Protein AF-A0A7W0EUY0-F1 (afdb_monomer)

Secondary structure (DSSP, 8-state):
---SSTT--SHHHHSTTSTTS--TTS-----S-HHHHHHHHHHHHHHHHH---TTTS-S--GGGTS--GGG-TT---S-GGGTTSPPHHHHHHHHHHH-EETTEESS-TTS-GGGTGGGTSS-SSS-S--SHHHHTT--HHHHH--HHHHHSS--TTTS---GGGTS---SSS----TT--B-TTSS-BS-SS-TT-TT-PPP--S--TTPPPTT--GGG-EETTTEEHHHHH-STT-PSPPSSTTSTHHHHHHHHHSSSSS---GGGTSPTT-SPS-S-SGGG---TT-HHHHSSS-HHHHHH-HHHHHHHH-TTSS--GGGB-SS-EEEEETTEEEEE-TTPBP-GGGTS---

Mean predicted aligned error: 4.87 Å

Foldseek 3Di:
DFFPDPLAAQLCAQFQCHVQHDPPVFPQDPDPPSRVSSVLSVQSSCCVPVVDPPSVVDDDDPCLQAPDVVPPPVPPGDDDNVPPDHHPQLCVLQVQQPDDDPNHRQQHQPDDCVSAVVNGYDDPPVNLQFAPLVVLVADPCLWQGGSNLRNDDDRPPQPGGKQCLFQQFFQVFGDDDAQFAHRPLRRTTSHQAGPPPRNSHGDDHPHCLRTFDPSDDLQCGADDVGHRNCVFQNDVSHGDDGPPQPDPSQVVVCVQPVGTHGRDQPCSPDPQPPDDFAQRDRSSRTHAPRLVCQADPVVVVCVVPVPSCCRACNPQQQFGQNQFRQAWDWHQAPNDIQIDHGRDGDGPVSRDDDD

Structure (mmCIF, N/CA/C/O backbone):
data_AF-A0A7W0EUY0-F1
#
_entry.id   AF-A0A7W0EUY0-F1
#
loop_
_atom_site.group_PDB
_atom_site.id
_atom_site.type_symbol
_atom_site.label_atom_id
_atom_site.label_alt_id
_atom_site.label_comp_id
_atom_site.label_asym_id
_atom_site.label_entity_id
_atom_site.label_seq_id
_atom_site.pdbx_PDB_ins_code
_atom_site.Cartn_x
_atom_site.Cartn_y
_atom_site.Cartn_z
_atom_site.occupancy
_atom_site.B_iso_or_equiv
_atom_site.auth_seq_id
_atom_site.auth_comp_id
_atom_site.auth_asym_id
_atom_site.auth_atom_id
_atom_site.pdbx_PDB_model_num
ATOM 1 N N . MET A 1 1 ? -6.388 -6.555 19.756 1.00 35.16 1 MET A N 1
ATOM 2 C CA . MET A 1 1 ? -5.111 -5.815 19.765 1.00 35.16 1 MET A CA 1
ATOM 3 C C . MET A 1 1 ? -5.482 -4.341 19.801 1.00 35.16 1 MET A C 1
ATOM 5 O O . MET A 1 1 ? -5.808 -3.782 18.768 1.00 35.16 1 MET A O 1
ATOM 9 N N . VAL A 1 2 ? -5.630 -3.794 21.010 1.00 37.78 2 VAL A N 1
ATOM 10 C CA . VAL A 1 2 ? -5.844 -2.354 21.258 1.00 37.78 2 VAL A CA 1
ATOM 11 C C . VAL A 1 2 ? -4.462 -1.694 21.285 1.00 37.78 2 VAL A C 1
ATOM 13 O O . VAL A 1 2 ? -3.490 -2.408 21.538 1.00 37.78 2 VAL A O 1
ATOM 16 N N . PRO A 1 3 ? -4.379 -0.376 21.084 1.00 51.53 3 PRO A N 1
ATOM 17 C CA . PRO A 1 3 ? -3.635 0.235 19.978 1.00 51.53 3 PRO A CA 1
ATOM 18 C C . PRO A 1 3 ? -2.245 -0.382 19.733 1.00 51.53 3 PRO A C 1
ATOM 20 O O . PRO A 1 3 ? -1.469 -0.619 20.653 1.00 51.53 3 PRO A O 1
ATOM 23 N N . VAL A 1 4 ? -1.899 -0.587 18.458 1.00 49.38 4 VAL A N 1
ATOM 24 C CA . VAL A 1 4 ? -0.620 -1.191 18.011 1.00 49.38 4 VAL A CA 1
ATOM 25 C C . VAL A 1 4 ? 0.604 -0.312 18.314 1.00 49.38 4 VAL A C 1
ATOM 27 O O . VAL A 1 4 ? 1.732 -0.693 18.006 1.00 49.38 4 VAL A O 1
ATOM 30 N N . ALA A 1 5 ? 0.399 0.888 18.858 1.00 56.81 5 ALA A N 1
ATOM 31 C CA . ALA A 1 5 ? 1.439 1.876 19.065 1.00 56.81 5 ALA A CA 1
ATOM 32 C C . ALA A 1 5 ? 1.160 2.735 20.298 1.00 56.81 5 ALA A C 1
ATOM 34 O O . ALA A 1 5 ? 0.023 3.118 20.552 1.00 56.81 5 ALA A O 1
ATOM 35 N N . THR A 1 6 ? 2.232 3.123 20.990 1.00 62.12 6 THR A N 1
ATOM 36 C CA . THR A 1 6 ? 2.220 4.099 22.096 1.00 62.12 6 THR A CA 1
ATOM 37 C C . THR A 1 6 ? 1.826 5.512 21.663 1.00 62.12 6 THR A C 1
ATOM 39 O O . THR A 1 6 ? 1.675 6.389 22.501 1.00 62.12 6 THR A O 1
ATOM 42 N N . GLU A 1 7 ? 1.732 5.757 20.356 1.00 76.25 7 GLU A N 1
ATOM 43 C CA . GLU A 1 7 ? 1.301 7.032 19.773 1.00 76.25 7 GLU A CA 1
ATOM 44 C C . GLU A 1 7 ? -0.225 7.198 19.781 1.00 76.25 7 GLU A C 1
ATOM 46 O O . GLU A 1 7 ? -0.728 8.306 19.640 1.00 76.25 7 GLU A O 1
ATOM 51 N N . THR A 1 8 ? -0.963 6.100 19.923 1.00 80.00 8 THR A N 1
ATOM 52 C CA . THR A 1 8 ? -2.424 6.085 19.841 1.00 80.00 8 THR A CA 1
ATOM 53 C C . THR A 1 8 ? -2.998 5.503 21.112 1.00 80.00 8 THR A C 1
ATOM 55 O O . THR A 1 8 ? -2.498 4.493 21.598 1.00 80.00 8 THR A O 1
ATOM 58 N N . ASP A 1 9 ? -4.071 6.093 21.614 1.00 85.06 9 ASP A N 1
ATOM 59 C CA . ASP A 1 9 ? -4.831 5.591 22.749 1.00 85.06 9 ASP A CA 1
ATOM 60 C C . ASP A 1 9 ? -6.316 5.952 22.581 1.00 85.06 9 ASP A C 1
ATOM 62 O O . ASP A 1 9 ? -6.720 6.574 21.600 1.00 85.06 9 ASP A O 1
ATOM 66 N N . CYS A 1 10 ? -7.151 5.498 23.511 1.00 91.25 10 CYS A N 1
ATOM 67 C CA . CYS A 1 10 ? -8.598 5.708 23.454 1.00 91.25 10 CYS A CA 1
ATOM 68 C C . CYS A 1 10 ? -9.043 6.965 24.220 1.00 91.25 10 CYS A C 1
ATOM 70 O O . CYS A 1 10 ? -10.242 7.238 24.308 1.00 91.25 10 CYS A O 1
ATOM 72 N N . GLN A 1 11 ? -8.106 7.700 24.829 1.00 92.00 11 GLN A N 1
ATOM 73 C CA . GLN A 1 11 ? -8.425 8.650 25.891 1.00 92.00 11 GLN A CA 1
ATOM 74 C C . GLN A 1 11 ? -9.073 9.931 25.385 1.00 92.00 11 GLN A C 1
ATOM 76 O O . GLN A 1 11 ? -9.815 10.568 26.125 1.00 92.00 11 GLN A O 1
ATOM 81 N N . THR A 1 12 ? -8.869 10.263 24.110 1.00 90.62 12 THR A N 1
ATOM 82 C CA . THR A 1 12 ? -9.524 11.398 23.448 1.00 90.62 12 THR A CA 1
ATOM 83 C C . THR A 1 12 ? -11.047 11.330 23.549 1.00 90.62 12 THR A C 1
ATOM 85 O O . THR A 1 12 ? -11.694 12.368 23.650 1.00 90.62 12 THR A O 1
ATOM 88 N N . CYS A 1 13 ? -11.618 10.121 23.542 1.00 94.38 13 CYS A N 1
ATOM 89 C CA . CYS A 1 13 ? -13.067 9.922 23.521 1.00 94.38 13 CYS A CA 1
ATOM 90 C C . CYS A 1 13 ? -13.600 9.228 24.777 1.00 94.38 13 CYS A C 1
ATOM 92 O O . CYS A 1 13 ? -14.685 9.566 25.237 1.00 94.38 13 CYS A O 1
ATOM 94 N N . HIS A 1 14 ? -12.849 8.269 25.327 1.00 96.19 14 HIS A N 1
ATOM 95 C CA . HIS A 1 14 ? -13.310 7.407 26.419 1.00 96.19 14 HIS A CA 1
ATOM 96 C C . HIS A 1 14 ? -12.848 7.851 27.813 1.00 96.19 14 HIS A C 1
ATOM 98 O O . HIS A 1 14 ? -13.184 7.189 28.797 1.00 96.19 14 HIS A O 1
ATOM 104 N N . ALA A 1 15 ? -12.087 8.941 27.940 1.00 97.06 15 ALA A N 1
ATOM 105 C CA . ALA A 1 15 ? -11.865 9.552 29.248 1.00 97.06 15 ALA A CA 1
ATOM 106 C C . ALA A 1 15 ? -13.195 10.072 29.814 1.00 97.06 15 ALA A C 1
ATOM 108 O O . ALA A 1 15 ? -14.058 10.519 29.064 1.00 97.06 15 ALA A O 1
ATOM 109 N N . THR A 1 16 ? -13.365 10.020 31.132 1.00 97.88 16 THR A N 1
ATOM 110 C CA . THR A 1 16 ? -14.603 10.430 31.807 1.00 97.88 16 THR A CA 1
ATOM 111 C C . THR A 1 16 ? -14.945 11.887 31.483 1.00 97.88 16 THR A C 1
ATOM 113 O O . THR A 1 16 ? -14.124 12.782 31.691 1.00 97.88 16 THR A O 1
ATOM 116 N N . GLY A 1 17 ? -16.162 12.120 30.986 1.00 95.56 17 GLY A N 1
ATOM 117 C CA . GLY A 1 17 ? -16.627 13.407 30.459 1.00 95.56 17 GLY A CA 1
ATOM 118 C C . GLY A 1 17 ? -16.313 13.647 28.977 1.00 95.56 17 GLY A C 1
ATOM 119 O O . GLY A 1 17 ? -16.654 14.705 28.455 1.00 95.56 17 GLY A O 1
ATOM 120 N N . GLY A 1 18 ? -15.650 12.704 28.305 1.00 95.19 18 GLY A N 1
ATOM 121 C CA . GLY A 1 18 ? -15.519 12.670 26.852 1.00 95.19 18 GLY A CA 1
ATOM 122 C C . GLY A 1 18 ? -16.765 12.091 26.179 1.00 95.19 18 GLY A C 1
ATOM 123 O O . GLY A 1 18 ? -17.590 11.458 26.831 1.00 95.19 18 GLY A O 1
ATOM 124 N N . ILE A 1 19 ? -16.853 12.262 24.858 1.00 94.44 19 ILE A N 1
ATOM 125 C CA . ILE A 1 19 ? -17.984 11.850 23.999 1.00 94.44 19 ILE A CA 1
ATOM 126 C C . ILE A 1 19 ? -18.459 10.398 24.197 1.00 94.44 19 ILE A C 1
ATOM 128 O O . ILE A 1 19 ? -19.609 10.082 23.931 1.00 94.44 19 ILE A O 1
ATOM 132 N N . ALA A 1 20 ? -17.576 9.490 24.623 1.00 94.50 20 ALA A N 1
ATOM 133 C CA . ALA A 1 20 ? -17.895 8.075 24.808 1.00 94.50 20 ALA A CA 1
ATOM 134 C C . ALA A 1 20 ? -17.944 7.650 26.287 1.00 94.50 20 ALA A C 1
ATOM 136 O O . ALA A 1 20 ? -17.945 6.453 26.578 1.00 94.50 20 ALA A O 1
ATOM 137 N N . ALA A 1 21 ? -17.915 8.609 27.217 1.00 96.38 21 ALA A N 1
ATOM 138 C CA . ALA A 1 21 ? -17.970 8.381 28.658 1.00 96.38 21 ALA A CA 1
ATOM 139 C C . ALA A 1 21 ? -18.614 9.575 29.397 1.00 96.38 21 ALA A C 1
ATOM 141 O O . ALA A 1 21 ? -18.056 10.095 30.370 1.00 96.38 21 ALA A O 1
ATOM 142 N N . ASP A 1 22 ? -19.766 10.037 28.910 1.00 95.31 22 ASP A N 1
ATOM 143 C CA . ASP A 1 22 ? -20.519 11.180 29.439 1.00 95.31 22 ASP A CA 1
ATOM 144 C C . ASP A 1 22 ? -21.920 10.826 29.974 1.00 95.31 22 ASP A C 1
ATOM 146 O O . ASP A 1 22 ? -22.505 11.636 30.696 1.00 95.31 22 ASP A O 1
ATOM 150 N N . ASP A 1 23 ? -22.437 9.619 29.703 1.00 95.75 23 ASP A N 1
ATOM 151 C CA . ASP A 1 23 ? -23.739 9.177 30.218 1.00 95.75 23 ASP A CA 1
ATOM 152 C C . ASP A 1 23 ? -23.730 9.134 31.761 1.00 95.75 23 ASP A C 1
ATOM 154 O O . ASP A 1 23 ? -22.979 8.350 32.350 1.00 95.75 23 ASP A O 1
ATOM 158 N N . PRO A 1 24 ? -24.557 9.938 32.457 1.00 95.69 24 PRO A N 1
ATOM 159 C CA . PRO A 1 24 ? -24.581 9.970 33.917 1.00 95.69 24 PRO A CA 1
ATOM 160 C C . PRO A 1 24 ? -25.133 8.689 34.565 1.00 95.69 24 PRO A C 1
ATOM 162 O O . PRO A 1 24 ? -25.023 8.547 35.785 1.00 95.69 24 PRO A O 1
ATOM 165 N N . ALA A 1 25 ? -25.758 7.786 33.802 1.00 96.38 25 ALA A N 1
ATOM 166 C CA . ALA A 1 25 ? -26.254 6.508 34.305 1.00 96.38 25 ALA A CA 1
ATOM 167 C C . ALA A 1 25 ? -25.131 5.487 34.541 1.00 96.38 25 ALA A C 1
ATOM 169 O O . ALA A 1 25 ? -25.273 4.614 35.400 1.00 96.38 25 ALA A O 1
ATOM 170 N N . ILE A 1 26 ? -24.009 5.615 33.828 1.00 97.19 26 ILE A N 1
ATOM 171 C CA . ILE A 1 26 ? -22.890 4.679 33.918 1.00 97.19 26 ILE A CA 1
ATOM 172 C C . ILE A 1 26 ? -21.878 5.192 34.959 1.00 97.19 26 ILE A C 1
ATOM 174 O O . ILE A 1 26 ? -21.464 6.354 34.915 1.00 97.19 26 ILE A O 1
ATOM 178 N N . PRO A 1 27 ? -21.445 4.359 35.927 1.00 95.81 27 PRO A N 1
ATOM 179 C CA . PRO A 1 27 ? -20.508 4.769 36.970 1.00 95.81 27 PRO A CA 1
ATOM 180 C C . PRO A 1 27 ? -19.063 4.813 36.444 1.00 95.81 27 PRO A C 1
ATOM 182 O O . PRO A 1 27 ? -18.243 3.957 36.779 1.00 95.81 27 PRO A O 1
ATOM 185 N N . TRP A 1 28 ? -18.748 5.814 35.618 1.00 98.06 28 TRP A N 1
ATOM 186 C CA . TRP A 1 28 ? -17.438 5.972 34.982 1.00 98.06 28 TRP A CA 1
ATOM 187 C C . TRP A 1 28 ? -16.268 5.991 35.972 1.00 98.06 28 TRP A C 1
ATOM 189 O O . TRP A 1 28 ? -16.355 6.485 37.100 1.00 98.06 28 TRP A O 1
ATOM 199 N N . SER A 1 29 ? -15.125 5.479 35.519 1.00 97.38 29 SER A N 1
ATOM 200 C CA . SER A 1 29 ? -13.893 5.419 36.297 1.00 97.38 29 SER A CA 1
ATOM 201 C C . SER A 1 29 ? -13.398 6.816 36.672 1.00 97.38 29 SER A C 1
ATOM 203 O O . SER A 1 29 ? -13.295 7.715 35.840 1.00 97.38 29 SER A O 1
ATOM 205 N N . ALA A 1 30 ? -13.008 6.985 37.935 1.00 96.25 30 ALA A N 1
ATOM 206 C CA . ALA A 1 30 ? -12.397 8.212 38.447 1.00 96.25 30 ALA A CA 1
ATOM 207 C C . ALA A 1 30 ? -10.864 8.112 38.561 1.00 96.25 30 ALA A C 1
ATOM 209 O O . ALA A 1 30 ? -10.236 8.903 39.268 1.00 96.25 30 ALA A O 1
ATOM 210 N N . LEU A 1 31 ? -10.239 7.114 37.919 1.00 96.56 31 LEU A N 1
ATOM 211 C CA . LEU A 1 31 ? -8.784 6.962 37.971 1.00 96.56 31 LEU A CA 1
ATOM 212 C C . LEU A 1 31 ? -8.077 8.185 3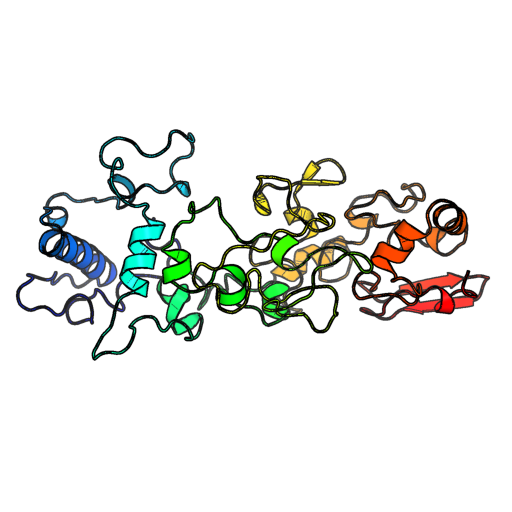7.359 1.00 96.56 31 LEU A C 1
ATOM 214 O O . LEU A 1 31 ? -8.509 8.662 36.314 1.00 96.56 31 LEU A O 1
ATOM 218 N N . PRO A 1 32 ? -6.973 8.670 37.959 1.00 96.31 32 PRO A N 1
ATOM 219 C CA . PRO A 1 32 ? -6.245 9.838 37.452 1.00 96.31 32 PRO A CA 1
ATOM 220 C C . PRO A 1 32 ? -5.420 9.546 36.190 1.00 96.31 32 PRO A C 1
ATOM 222 O O . PRO A 1 32 ? -5.088 10.454 35.437 1.00 96.31 32 PRO A O 1
ATOM 225 N N . ASP A 1 33 ? -5.055 8.283 35.978 1.00 95.62 33 ASP A N 1
ATOM 226 C CA . ASP A 1 33 ? -4.337 7.820 34.794 1.00 95.62 33 ASP A CA 1
ATOM 227 C C . ASP A 1 33 ? -5.343 7.638 33.650 1.00 95.62 33 ASP A C 1
ATOM 229 O O . ASP A 1 33 ? -6.106 6.670 33.659 1.00 95.62 33 ASP A O 1
ATOM 233 N N . LEU A 1 34 ? -5.370 8.583 32.703 1.00 94.19 34 LEU A N 1
ATOM 234 C CA . LEU A 1 34 ? -6.369 8.625 31.629 1.00 94.19 34 LEU A CA 1
ATOM 235 C C . LEU A 1 34 ? -6.317 7.403 30.711 1.00 94.19 34 LEU A C 1
ATOM 237 O O . LEU A 1 34 ? -7.362 6.951 30.244 1.00 94.19 34 LEU A O 1
ATOM 241 N N . GLU A 1 35 ? -5.141 6.812 30.505 1.00 90.94 35 GLU A N 1
ATOM 242 C CA . GLU A 1 35 ? -5.008 5.605 29.695 1.00 90.94 35 GLU A CA 1
ATOM 243 C C . GLU A 1 35 ? -5.734 4.430 30.370 1.00 90.94 35 GLU A C 1
ATOM 245 O O . GLU A 1 35 ? -6.489 3.690 29.732 1.00 90.94 35 GLU A O 1
ATOM 250 N N . LYS A 1 36 ? -5.554 4.269 31.688 1.00 93.00 36 LYS A N 1
ATOM 251 C CA . LYS A 1 36 ? -6.274 3.248 32.468 1.00 93.00 36 LYS A CA 1
ATOM 252 C C . LYS A 1 36 ? -7.748 3.584 32.632 1.00 93.00 36 LYS A C 1
ATOM 254 O O . LYS A 1 36 ? -8.577 2.684 32.533 1.00 93.00 36 LYS A O 1
ATOM 259 N N . GLN A 1 37 ? -8.070 4.852 32.877 1.00 96.31 37 GLN A N 1
ATOM 260 C CA . GLN A 1 37 ? -9.441 5.334 33.015 1.00 96.31 37 GLN A CA 1
ATOM 261 C C . GLN A 1 37 ? -10.248 4.982 31.764 1.00 96.31 37 GLN A C 1
ATOM 263 O O . GLN A 1 37 ? -11.277 4.325 31.872 1.00 96.31 37 GLN A O 1
ATOM 268 N N . SER A 1 38 ? -9.715 5.303 30.587 1.00 95.44 38 SER A N 1
ATOM 269 C CA . SER A 1 38 ? -10.364 5.057 29.298 1.00 95.44 38 SER A CA 1
ATOM 270 C C . SER A 1 38 ? -10.559 3.570 29.018 1.00 95.44 38 SER A C 1
ATOM 272 O O . SER A 1 38 ? -11.620 3.165 28.556 1.00 95.44 38 SER A O 1
ATOM 274 N N . LYS A 1 39 ? -9.574 2.724 29.355 1.00 94.19 39 LYS A N 1
ATOM 275 C CA . LYS A 1 39 ? -9.711 1.262 29.235 1.00 94.19 39 LYS A CA 1
ATOM 276 C C . LYS A 1 39 ? -10.820 0.714 30.133 1.00 94.19 39 LYS A C 1
ATOM 278 O O . LYS A 1 39 ? -11.584 -0.126 29.679 1.00 94.19 39 LYS A O 1
ATOM 283 N N . ILE A 1 40 ? -10.927 1.189 31.376 1.00 96.38 40 ILE A N 1
ATOM 284 C CA . ILE A 1 40 ? -12.008 0.779 32.285 1.00 96.38 40 ILE A CA 1
ATOM 285 C C . ILE A 1 40 ? -13.357 1.299 31.788 1.00 96.38 40 ILE A C 1
ATOM 287 O O . ILE A 1 40 ? -14.319 0.541 31.791 1.00 96.38 40 ILE A O 1
ATOM 291 N N . ASN A 1 41 ? -13.427 2.546 31.318 1.00 98.00 41 ASN A N 1
ATOM 292 C CA . ASN A 1 41 ? -14.655 3.121 30.771 1.00 98.00 41 ASN A CA 1
ATOM 293 C C . ASN A 1 41 ? -15.158 2.330 29.557 1.00 98.00 41 ASN A C 1
ATOM 295 O O . ASN A 1 41 ? -16.351 2.091 29.452 1.00 98.00 41 ASN A O 1
ATOM 299 N N . ILE A 1 42 ? -14.270 1.825 28.696 1.00 96.50 42 ILE A N 1
ATOM 300 C CA . ILE A 1 42 ? -14.663 0.917 27.606 1.00 96.50 42 ILE A CA 1
ATOM 301 C C . ILE A 1 42 ? -15.305 -0.372 28.145 1.00 96.50 42 ILE A C 1
ATOM 303 O O . ILE A 1 42 ? -16.302 -0.825 27.591 1.00 96.50 42 ILE A O 1
ATOM 307 N N . LEU A 1 43 ? -14.766 -0.965 29.217 1.00 97.69 43 LEU A N 1
ATOM 308 C CA . LEU A 1 43 ? -15.357 -2.170 29.816 1.00 97.69 43 LEU A CA 1
ATOM 309 C C . LEU A 1 43 ? -16.707 -1.876 30.481 1.00 97.69 43 LEU A C 1
ATOM 311 O O . LEU A 1 43 ? -17.632 -2.656 30.311 1.00 97.69 43 LEU A O 1
ATOM 315 N N . LEU A 1 44 ? -16.832 -0.745 31.182 1.00 98.25 44 LEU A N 1
ATOM 316 C CA . LEU A 1 44 ? -18.098 -0.303 31.777 1.00 98.25 44 LEU A CA 1
ATOM 317 C C . LEU A 1 44 ? -19.167 -0.044 30.712 1.00 98.25 44 LEU A C 1
ATOM 319 O O . LEU A 1 44 ? -20.318 -0.416 30.906 1.00 98.25 44 LEU A O 1
ATOM 323 N N . LEU A 1 45 ? -18.777 0.555 29.584 1.00 97.00 45 LEU A N 1
ATOM 324 C CA . LEU A 1 45 ? -19.674 0.753 28.452 1.00 97.00 45 LEU A CA 1
ATOM 325 C C . LEU A 1 45 ? -20.121 -0.595 27.872 1.00 97.00 45 LEU A C 1
ATOM 327 O O . LEU A 1 45 ? -21.303 -0.772 27.626 1.00 97.00 45 LEU A O 1
ATOM 331 N N . HIS A 1 46 ? -19.213 -1.564 27.722 1.00 96.94 46 HIS A N 1
ATOM 332 C CA . HIS A 1 46 ? -19.583 -2.925 27.316 1.00 96.94 46 HIS A CA 1
ATOM 333 C C . HIS A 1 46 ? -20.542 -3.602 28.305 1.00 96.94 46 HIS A C 1
ATOM 335 O O . HIS A 1 46 ? -21.486 -4.261 27.879 1.00 96.94 46 HIS A O 1
ATOM 341 N N . ASP A 1 47 ? -20.314 -3.443 29.609 1.00 98.06 47 ASP A N 1
ATOM 342 C CA . ASP A 1 47 ? -21.176 -4.022 30.644 1.00 98.06 47 ASP A CA 1
ATOM 343 C C . ASP A 1 47 ? -22.593 -3.451 30.576 1.00 98.06 47 ASP A C 1
ATOM 345 O O . ASP A 1 47 ? -23.563 -4.203 30.673 1.00 98.06 47 ASP A O 1
ATOM 349 N N . ASP A 1 48 ? -22.713 -2.146 30.330 1.00 97.38 48 ASP A N 1
ATOM 350 C CA . ASP A 1 48 ? -23.997 -1.471 30.152 1.00 97.38 48 ASP A CA 1
ATOM 351 C C . ASP A 1 48 ? -24.699 -1.865 28.839 1.00 97.38 48 ASP A C 1
ATOM 353 O O . ASP A 1 48 ? -25.870 -2.251 28.852 1.00 97.38 48 ASP A O 1
ATOM 357 N N . THR A 1 49 ? -23.991 -1.835 27.704 1.00 94.25 49 THR A N 1
ATOM 358 C CA . THR A 1 49 ? -24.618 -2.018 26.384 1.00 94.25 49 THR A CA 1
ATOM 359 C C . THR A 1 49 ? -24.826 -3.480 25.999 1.00 94.25 49 THR A C 1
ATOM 361 O O . THR A 1 49 ? -25.795 -3.800 25.313 1.00 94.25 49 THR A O 1
ATOM 364 N N . GLU A 1 50 ? -23.937 -4.374 26.435 1.00 94.06 50 GLU A N 1
ATOM 365 C CA . GLU A 1 50 ? -23.947 -5.799 26.076 1.00 94.06 50 GLU A CA 1
ATOM 366 C C . GLU A 1 50 ? -24.345 -6.708 27.252 1.00 94.06 50 GLU A C 1
ATOM 368 O O . GLU A 1 50 ? -24.443 -7.927 27.088 1.00 94.06 50 GLU A O 1
ATOM 373 N N . GLY A 1 51 ? -24.586 -6.145 28.443 1.00 95.31 51 GLY A N 1
ATOM 374 C CA . GLY A 1 51 ? -24.976 -6.903 29.636 1.00 95.31 51 GLY A CA 1
ATOM 375 C C . GLY A 1 51 ? -23.867 -7.809 30.177 1.00 95.31 51 GLY A C 1
ATOM 376 O O . GLY A 1 51 ? -24.151 -8.881 30.720 1.00 95.31 51 GLY A O 1
ATOM 377 N N . THR A 1 52 ? -22.607 -7.420 29.980 1.00 95.62 52 THR A N 1
ATOM 378 C CA . THR A 1 52 ? -21.437 -8.152 30.475 1.00 95.62 52 THR A CA 1
ATOM 379 C C . THR A 1 52 ? -21.051 -7.745 31.909 1.00 95.62 52 THR A C 1
ATOM 381 O O . THR A 1 52 ? -21.697 -6.906 32.528 1.00 95.62 52 THR A O 1
ATOM 384 N N . ASP A 1 53 ? -20.017 -8.385 32.470 1.00 96.62 53 ASP A N 1
ATOM 385 C CA . ASP A 1 53 ? -19.383 -8.010 33.755 1.00 96.62 53 ASP A CA 1
ATOM 386 C C . ASP A 1 53 ? -17.846 -7.946 33.598 1.00 96.62 53 ASP A C 1
ATOM 388 O O . ASP A 1 53 ? -17.058 -8.434 34.409 1.00 96.62 53 ASP A O 1
ATOM 392 N N . LEU A 1 54 ? -17.389 -7.419 32.466 1.00 96.88 54 LEU A N 1
ATOM 393 C CA . LEU A 1 54 ? -15.990 -7.303 32.070 1.00 96.88 54 LEU A CA 1
ATOM 394 C C . LEU A 1 54 ? -15.198 -6.385 33.000 1.00 96.88 54 LEU A C 1
ATOM 396 O O . LEU A 1 54 ? -14.032 -6.674 33.284 1.00 96.88 54 LEU A O 1
ATOM 400 N N . ALA A 1 55 ? -15.800 -5.302 33.501 1.00 96.06 55 ALA A N 1
ATOM 401 C CA . ALA A 1 55 ? -15.117 -4.377 34.396 1.00 96.06 55 ALA A CA 1
ATOM 402 C C . ALA A 1 55 ? -14.712 -5.051 35.718 1.00 96.06 55 ALA A C 1
ATOM 404 O O . ALA A 1 55 ? -13.645 -4.731 36.251 1.00 96.06 55 ALA A O 1
ATOM 405 N N . SER A 1 56 ? -15.495 -6.018 36.207 1.00 96.06 56 SER A N 1
ATOM 406 C CA . SER A 1 56 ? -15.170 -6.820 37.398 1.00 96.06 56 SER A CA 1
ATOM 407 C C . SER A 1 56 ? -14.231 -7.996 37.101 1.00 96.06 56 SER A C 1
ATOM 409 O O . SER A 1 56 ? -13.571 -8.498 38.011 1.00 96.06 56 SER A O 1
ATOM 411 N N . ASN A 1 57 ? -14.131 -8.425 35.837 1.00 95.31 57 ASN A N 1
ATOM 412 C CA . ASN A 1 57 ? -13.398 -9.620 35.405 1.00 95.31 57 ASN A CA 1
ATOM 413 C C . ASN A 1 57 ? -12.164 -9.280 34.545 1.00 95.31 57 ASN A C 1
ATOM 415 O O . ASN A 1 57 ? -11.950 -9.821 33.461 1.00 95.31 57 ASN A O 1
ATOM 419 N N . GLN A 1 58 ? -11.323 -8.374 35.047 1.00 93.38 58 GLN A N 1
ATOM 420 C CA . GLN A 1 58 ? -10.076 -7.958 34.395 1.00 93.38 58 GLN A CA 1
ATOM 421 C C . GLN A 1 58 ? -8.903 -8.927 34.679 1.00 93.38 58 GLN A C 1
ATOM 423 O O . GLN A 1 58 ? -8.839 -9.503 35.768 1.00 93.38 58 GLN A O 1
ATOM 428 N N . PRO A 1 59 ? -7.906 -9.052 33.774 1.00 94.00 59 PRO A N 1
ATOM 429 C CA . PRO A 1 59 ? -7.760 -8.340 32.502 1.00 94.00 59 PRO A CA 1
ATOM 430 C C . PRO A 1 59 ? -8.606 -8.946 31.376 1.00 94.00 59 PRO A C 1
ATOM 432 O O . PRO A 1 59 ? -8.715 -10.162 31.257 1.00 94.00 59 PRO A O 1
ATOM 435 N N . VAL A 1 60 ? -9.123 -8.085 30.495 1.00 93.06 60 VAL A N 1
ATOM 436 C CA . VAL A 1 60 ? -9.931 -8.491 29.337 1.00 93.06 60 VAL A CA 1
ATOM 437 C C . VAL A 1 60 ? -9.126 -8.332 28.056 1.00 93.06 60 VAL A C 1
ATOM 439 O O . VAL A 1 60 ? -8.631 -7.249 27.738 1.00 93.06 60 VAL A O 1
ATOM 442 N N . LEU A 1 61 ? -9.022 -9.411 27.283 1.00 91.75 61 LEU A N 1
ATOM 443 C CA . LEU A 1 61 ? -8.536 -9.354 25.911 1.00 91.75 61 LEU A CA 1
ATOM 444 C C . LEU A 1 61 ? -9.743 -9.318 24.976 1.00 91.75 61 LEU A C 1
ATOM 446 O O . LEU A 1 61 ? -10.435 -10.317 24.846 1.00 91.75 61 LEU A O 1
ATOM 450 N N . CYS A 1 62 ? -9.952 -8.221 24.243 1.00 92.81 62 CYS A N 1
ATOM 451 C CA . CYS A 1 62 ? -11.083 -8.099 23.306 1.00 92.81 62 CYS A CA 1
ATOM 452 C C . CYS A 1 62 ? -11.147 -9.269 22.306 1.00 92.81 62 CYS A C 1
ATOM 454 O O . CYS A 1 62 ? -12.220 -9.703 21.902 1.00 92.81 62 CYS A O 1
ATOM 456 N N . ALA A 1 63 ? -9.977 -9.802 21.929 1.00 93.19 63 ALA A N 1
ATOM 457 C CA . ALA A 1 63 ? -9.868 -10.926 21.010 1.00 93.19 63 ALA A CA 1
ATOM 458 C C . ALA A 1 63 ? -10.263 -12.290 21.603 1.00 93.19 63 ALA A C 1
ATOM 460 O O . ALA A 1 63 ? -10.299 -13.271 20.866 1.00 93.19 63 ALA A O 1
ATOM 461 N N . GLN A 1 64 ? -10.557 -12.366 22.903 1.00 94.31 64 GLN A N 1
ATOM 462 C CA . GLN A 1 64 ? -11.142 -13.551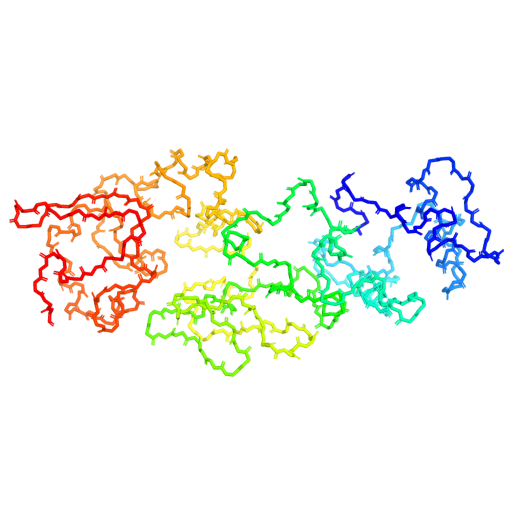 23.528 1.00 94.31 64 GLN A CA 1
ATOM 463 C C . GLN A 1 64 ? -12.553 -13.816 22.994 1.00 94.31 64 GLN A C 1
ATOM 465 O O . GLN A 1 64 ? -12.873 -14.968 22.734 1.00 94.31 64 GLN A O 1
ATOM 470 N N . CYS A 1 65 ? -13.347 -12.764 22.765 1.00 96.19 65 CYS A N 1
ATOM 471 C CA . CYS A 1 65 ? -14.692 -12.878 22.189 1.00 96.19 65 CYS A CA 1
ATOM 472 C C . CYS A 1 65 ? -14.726 -12.437 20.718 1.00 96.19 65 CYS A C 1
ATOM 474 O O . CYS A 1 65 ? -15.450 -12.996 19.909 1.00 96.19 65 CYS A O 1
ATOM 476 N N . HIS A 1 66 ? -13.913 -11.460 20.315 1.00 95.44 66 HIS A N 1
ATOM 477 C CA . HIS A 1 66 ? -13.899 -10.977 18.934 1.00 95.44 66 HIS A CA 1
ATOM 478 C C . HIS A 1 66 ? -12.698 -11.520 18.165 1.00 95.44 66 HIS A C 1
ATOM 480 O O . HIS A 1 66 ? -11.593 -10.989 18.259 1.00 95.44 66 HIS A O 1
ATOM 486 N N . TYR A 1 67 ? -12.895 -12.569 17.366 1.00 95.50 67 TYR A N 1
ATOM 487 C CA . TYR A 1 67 ? -11.801 -13.223 16.640 1.00 95.50 67 TYR A CA 1
ATOM 488 C C . TYR A 1 67 ? -10.908 -12.234 15.865 1.00 95.50 67 TYR A C 1
ATOM 490 O O . TYR A 1 67 ? -11.386 -11.329 15.176 1.00 95.50 67 TYR A O 1
ATOM 498 N N . SER A 1 68 ? -9.590 -12.426 15.949 1.00 93.19 68 SER A N 1
ATOM 499 C CA . SER A 1 68 ? -8.593 -11.643 15.219 1.00 93.19 68 SER A CA 1
ATOM 500 C C . SER A 1 68 ? -7.589 -12.582 14.571 1.00 93.19 68 SER A C 1
ATOM 502 O O . SER A 1 68 ? -6.727 -13.128 15.256 1.00 93.19 68 SER A O 1
ATOM 504 N N . LYS A 1 69 ? -7.636 -12.699 13.241 1.00 90.81 69 LYS A N 1
ATOM 505 C CA . LYS A 1 69 ? -6.738 -13.577 12.475 1.00 90.81 69 LYS A CA 1
ATOM 506 C C . LYS A 1 69 ? -5.252 -13.275 12.688 1.00 90.81 69 LYS A C 1
ATOM 508 O O . LYS A 1 69 ? -4.438 -14.184 12.679 1.00 90.81 69 LYS A O 1
ATOM 513 N N . ALA A 1 70 ? -4.893 -12.024 12.987 1.00 89.06 70 ALA A N 1
ATOM 514 C CA . ALA A 1 70 ? -3.518 -11.664 13.352 1.00 89.06 70 ALA A CA 1
ATOM 515 C C . ALA A 1 70 ? -2.998 -12.347 14.630 1.00 89.06 70 ALA A C 1
ATOM 517 O O . ALA A 1 70 ? -1.789 -12.396 14.832 1.00 89.06 70 ALA A O 1
ATOM 518 N N . LEU A 1 71 ? -3.891 -12.827 15.501 1.00 91.06 71 LEU A N 1
ATOM 519 C CA . LEU A 1 71 ? -3.538 -13.545 16.728 1.00 91.06 71 LEU A CA 1
ATOM 520 C C . LEU A 1 71 ? -3.683 -15.066 16.577 1.00 91.06 71 LEU A C 1
ATOM 522 O O . LEU A 1 71 ? -3.145 -15.804 17.398 1.00 91.06 71 LEU A O 1
ATOM 526 N N . ASP A 1 72 ? -4.353 -15.543 15.525 1.00 92.00 72 ASP A N 1
ATOM 527 C CA . ASP A 1 72 ? -4.449 -16.966 15.207 1.00 92.00 72 ASP A CA 1
ATOM 528 C C . ASP A 1 72 ? -3.255 -17.417 14.361 1.00 92.00 72 ASP A C 1
ATOM 530 O O . ASP A 1 72 ? -3.332 -17.633 13.152 1.00 92.00 72 ASP A O 1
ATOM 534 N N . LEU A 1 73 ? -2.118 -17.578 15.032 1.00 88.38 73 LEU A N 1
ATOM 535 C CA . LEU A 1 73 ? -0.888 -18.056 14.400 1.00 88.38 73 LEU A CA 1
ATOM 536 C C . LEU A 1 73 ? -0.997 -19.510 13.907 1.00 88.38 73 LEU A C 1
ATOM 538 O O . LEU A 1 73 ? -0.175 -19.944 13.103 1.00 88.38 73 LEU A O 1
ATOM 542 N N . SER A 1 74 ? -1.987 -20.263 14.400 1.00 91.50 74 SER A N 1
ATOM 543 C CA . SER A 1 74 ? -2.225 -21.666 14.049 1.00 91.50 74 SER A CA 1
ATOM 544 C C . SER A 1 74 ? -3.150 -21.857 12.845 1.00 91.50 74 SER A C 1
ATOM 546 O O . SER A 1 74 ? -3.190 -22.950 12.285 1.00 91.50 74 SER A O 1
ATOM 548 N N . GLY A 1 75 ? -3.888 -20.814 12.451 1.00 91.06 75 GLY A N 1
ATOM 549 C CA . GLY A 1 75 ? -4.889 -20.876 11.388 1.00 91.06 75 GLY A CA 1
ATOM 550 C C . GLY A 1 75 ? -6.082 -21.778 11.718 1.00 91.06 75 GLY A C 1
ATOM 551 O O . GLY A 1 75 ? -6.668 -22.358 10.806 1.00 91.06 75 GLY A O 1
ATOM 552 N N . THR A 1 76 ? -6.414 -21.949 13.000 1.00 94.31 76 THR A N 1
ATOM 553 C CA . THR A 1 76 ? -7.527 -22.807 13.444 1.00 94.31 76 THR A CA 1
ATOM 554 C C . THR A 1 76 ? -8.891 -22.122 13.355 1.00 94.31 76 THR A C 1
ATOM 556 O O . THR A 1 76 ? -9.914 -22.806 13.367 1.00 94.31 76 THR A O 1
ATOM 559 N N . GLY A 1 77 ? -8.915 -20.799 13.187 1.00 93.88 77 GLY A N 1
ATOM 560 C CA . GLY A 1 77 ? -10.128 -19.996 13.117 1.00 93.88 77 GLY A CA 1
ATOM 561 C C . GLY A 1 77 ? -10.730 -19.670 14.491 1.00 93.88 77 GLY A C 1
ATOM 562 O O . GLY A 1 77 ? -10.112 -19.919 15.529 1.00 93.88 77 GLY A O 1
ATOM 563 N N . PRO A 1 78 ? -11.939 -19.075 14.513 1.00 95.56 78 PRO A N 1
ATOM 564 C CA . PRO A 1 78 ? -12.647 -18.757 15.750 1.00 95.56 78 PRO A CA 1
ATOM 565 C C . PRO A 1 78 ? -12.903 -20.002 16.607 1.00 95.56 78 PRO A C 1
ATOM 567 O O . PRO A 1 78 ? -13.365 -21.027 16.105 1.00 95.56 78 PRO A O 1
ATOM 570 N N . SER A 1 79 ? -12.662 -19.900 17.913 1.00 95.44 79 SER A N 1
ATOM 571 C CA . SER A 1 79 ? -12.902 -20.978 18.879 1.00 95.44 79 SER A CA 1
ATOM 572 C C . SER A 1 79 ? -13.454 -20.450 20.207 1.00 95.44 79 SER A C 1
ATOM 574 O O . SER A 1 79 ? -13.303 -19.272 20.527 1.00 95.44 79 SER A O 1
ATOM 576 N N . GLY A 1 80 ? -14.111 -21.321 20.982 1.00 95.75 80 GLY A N 1
ATOM 577 C CA . GLY A 1 80 ? -14.692 -20.957 22.280 1.00 95.75 80 GLY A CA 1
ATOM 578 C C . GLY A 1 80 ? -15.658 -19.775 22.173 1.00 95.75 80 GLY A C 1
ATOM 579 O O . GLY A 1 80 ? -16.520 -19.764 21.293 1.00 95.75 80 GLY A O 1
ATOM 580 N N . ASP A 1 81 ? -15.454 -18.770 23.024 1.00 94.50 81 ASP A N 1
ATOM 581 C CA . ASP A 1 81 ? -16.266 -17.545 23.099 1.00 94.50 81 ASP A CA 1
ATOM 582 C C . ASP A 1 81 ? -16.178 -16.672 21.835 1.00 94.50 81 ASP A C 1
ATOM 584 O O . ASP A 1 81 ? -16.912 -15.701 21.704 1.00 94.50 81 ASP A O 1
ATOM 588 N N . GLN A 1 82 ? -15.305 -17.001 20.876 1.00 96.38 82 GLN A N 1
ATOM 589 C CA . GLN A 1 82 ? -15.243 -16.297 19.594 1.00 96.38 82 GLN A CA 1
ATOM 590 C C . GLN A 1 82 ? -16.335 -16.737 18.615 1.00 96.38 82 GLN A C 1
ATOM 592 O O . GLN A 1 82 ? -16.638 -16.029 17.652 1.00 96.38 82 GLN A O 1
ATOM 597 N N . VAL A 1 83 ? -16.892 -17.937 18.801 1.00 95.94 83 VAL A N 1
ATOM 598 C CA . VAL A 1 83 ? -17.851 -18.519 17.860 1.00 95.94 83 VAL A CA 1
ATOM 599 C C . VAL A 1 83 ? -19.176 -17.765 17.942 1.00 95.94 83 VAL A C 1
ATOM 601 O O . VAL A 1 83 ? -19.767 -17.639 19.007 1.00 95.94 83 VAL A O 1
ATOM 604 N N . GLY A 1 84 ? -19.663 -17.288 16.794 1.00 92.94 84 GLY A N 1
ATOM 605 C CA . GLY A 1 84 ? -20.906 -16.514 16.705 1.00 92.94 84 GLY A CA 1
ATOM 606 C C . GLY A 1 84 ? -20.728 -15.005 16.893 1.00 92.94 84 GLY A C 1
ATOM 607 O O . GLY A 1 84 ? -21.669 -14.262 16.628 1.00 92.94 84 GLY A O 1
ATOM 608 N N . HIS A 1 85 ? -19.531 -14.539 17.260 1.00 94.31 85 HIS A N 1
ATOM 609 C CA . HIS A 1 85 ? -19.211 -13.117 17.349 1.00 94.31 85 HIS A CA 1
ATOM 610 C C . HIS A 1 85 ? -18.499 -12.608 16.090 1.00 94.31 85 HIS A C 1
ATOM 612 O O . HIS A 1 85 ? -17.687 -13.299 15.468 1.00 94.31 85 HIS A O 1
ATOM 618 N N . SER A 1 86 ? -18.775 -11.354 15.727 1.00 93.94 86 SER A N 1
ATOM 619 C CA . SER A 1 86 ? -18.055 -10.650 14.664 1.00 93.94 86 SER A CA 1
ATOM 620 C C . SER A 1 86 ? -16.575 -10.470 15.016 1.00 93.94 86 SER A C 1
ATOM 622 O O . SER A 1 86 ? -16.203 -10.325 16.185 1.00 93.94 86 SER A O 1
ATOM 624 N N . THR A 1 87 ? -15.724 -10.443 13.985 1.00 94.06 87 THR A N 1
ATOM 625 C CA . THR A 1 87 ? -14.274 -10.260 14.155 1.00 94.06 87 THR A CA 1
ATOM 626 C C . THR A 1 87 ? -13.947 -8.935 14.841 1.00 94.06 87 THR A C 1
ATOM 628 O O . THR A 1 87 ? -14.683 -7.957 14.706 1.00 94.06 87 THR A O 1
ATOM 631 N N . PHE A 1 88 ? -12.798 -8.866 15.519 1.00 93.31 88 PHE A N 1
ATOM 632 C CA . PHE A 1 88 ? -12.367 -7.655 16.226 1.00 93.31 88 PHE A CA 1
ATOM 633 C C . PHE A 1 88 ? -12.291 -6.435 15.305 1.00 93.31 88 PHE A C 1
ATOM 635 O O . PHE A 1 88 ? -12.713 -5.346 15.674 1.00 93.31 88 PHE A O 1
ATOM 642 N N . SER A 1 89 ? -11.804 -6.618 14.076 1.00 91.94 89 SER A N 1
ATOM 643 C CA . SER A 1 89 ? -11.769 -5.538 13.088 1.00 91.9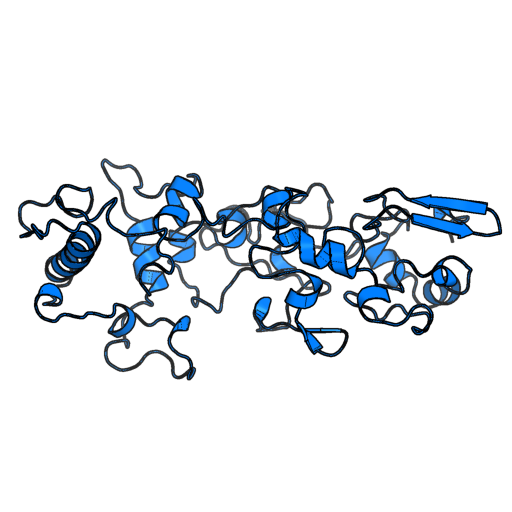4 89 SER A CA 1
ATOM 644 C C . SER A 1 89 ? -13.175 -5.081 12.696 1.00 91.94 89 SER A C 1
ATOM 646 O O . SER A 1 89 ? -13.415 -3.879 12.627 1.00 91.94 89 SER A O 1
ATOM 648 N N . ALA A 1 90 ? -14.101 -6.016 12.466 1.00 93.56 90 ALA A N 1
ATOM 649 C CA . ALA A 1 90 ? -15.462 -5.684 12.059 1.00 93.56 90 ALA A CA 1
ATOM 650 C C . ALA A 1 90 ? -16.194 -4.884 13.142 1.00 93.56 90 ALA A C 1
ATOM 652 O O . ALA A 1 90 ? -16.781 -3.851 12.836 1.00 93.56 90 ALA A O 1
ATOM 653 N N . VAL A 1 91 ? -16.102 -5.300 14.412 1.00 93.38 91 VAL A N 1
ATOM 654 C CA . VAL A 1 91 ? -16.766 -4.573 15.507 1.00 93.38 91 VAL A CA 1
ATOM 655 C C . VAL A 1 91 ? -16.127 -3.214 15.765 1.00 93.38 91 VAL A C 1
ATOM 657 O O . VAL A 1 91 ? -16.849 -2.233 15.885 1.00 93.38 91 VAL A O 1
ATOM 660 N N . MET A 1 92 ? -14.792 -3.111 15.760 1.00 93.56 92 MET A N 1
ATOM 661 C CA . MET A 1 92 ? -14.125 -1.830 16.000 1.00 93.56 92 MET A CA 1
ATOM 662 C C . MET A 1 92 ? -14.455 -0.821 14.904 1.00 93.56 92 MET A C 1
ATOM 664 O O . MET A 1 92 ? -14.922 0.274 15.200 1.00 93.56 92 MET A O 1
ATOM 668 N N . HIS A 1 93 ? -14.247 -1.178 13.637 1.00 95.00 93 HIS A N 1
ATOM 669 C CA . HIS A 1 93 ? -14.438 -0.221 12.553 1.00 95.00 93 HIS A CA 1
ATOM 670 C C . HIS A 1 93 ? -15.915 -0.010 12.211 1.00 95.00 93 HIS A C 1
ATOM 672 O O . HIS A 1 93 ? -16.313 1.119 11.944 1.00 95.00 93 HIS A O 1
ATOM 678 N N . GLY A 1 94 ? -16.731 -1.068 12.252 1.00 93.56 94 GLY A N 1
ATOM 679 C CA . GLY A 1 94 ? -18.160 -0.994 11.957 1.00 93.56 94 GLY A CA 1
ATOM 680 C C . GLY A 1 94 ? -18.927 -0.169 12.987 1.00 93.56 94 GLY A C 1
ATOM 681 O O . GLY A 1 94 ? -19.732 0.670 12.594 1.00 93.56 94 GLY A O 1
ATOM 682 N N . TYR A 1 95 ? -18.630 -0.350 14.281 1.00 93.44 95 TYR A N 1
ATOM 683 C CA . TYR A 1 95 ? -19.244 0.448 15.343 1.00 93.44 95 TYR A CA 1
ATOM 684 C C . TYR A 1 95 ? -18.834 1.917 15.221 1.00 93.44 95 TYR A C 1
ATOM 686 O O . TYR A 1 95 ? -19.686 2.770 14.992 1.00 93.44 95 TYR A O 1
ATOM 694 N N . HIS A 1 96 ? -17.528 2.210 15.259 1.00 94.88 96 HIS A N 1
ATOM 695 C CA . HIS A 1 96 ? -17.035 3.591 15.221 1.00 94.88 96 HIS A CA 1
ATOM 696 C C . HIS A 1 96 ? -17.394 4.305 13.911 1.00 94.88 96 HIS A C 1
ATOM 698 O O . HIS A 1 96 ? -17.785 5.466 13.933 1.00 94.88 96 HIS A O 1
ATOM 704 N N . GLY A 1 97 ? -17.337 3.615 12.770 1.00 94.31 97 GLY A N 1
ATOM 705 C CA . GLY A 1 97 ? -17.705 4.184 11.472 1.00 94.31 97 GLY A CA 1
ATOM 706 C C . GLY A 1 97 ? -19.190 4.539 11.334 1.00 94.31 97 GLY A C 1
ATOM 707 O O . GLY A 1 97 ? -19.535 5.315 10.446 1.00 94.31 97 GLY A O 1
ATOM 708 N N . GLY A 1 98 ? -20.057 3.984 12.187 1.00 93.50 98 GLY A N 1
ATOM 709 C CA . GLY A 1 98 ? -21.486 4.295 12.236 1.00 93.50 98 GLY A CA 1
ATOM 710 C C . GLY A 1 98 ? -21.877 5.338 13.287 1.00 93.50 98 GLY A C 1
ATOM 711 O O . GLY A 1 98 ? -23.036 5.752 13.303 1.00 93.50 98 GLY A O 1
ATOM 712 N N . LEU A 1 99 ? -20.954 5.761 14.159 1.00 94.19 99 LEU A N 1
ATOM 713 C CA . LEU A 1 99 ? -21.263 6.692 15.244 1.00 94.19 99 LEU A CA 1
ATOM 714 C C . LEU A 1 99 ? -21.558 8.097 14.722 1.00 94.19 99 LEU A C 1
ATOM 716 O O . LEU A 1 99 ? -20.827 8.647 13.892 1.00 94.19 99 LEU A O 1
ATOM 720 N N . THR A 1 100 ? -22.597 8.705 15.287 1.00 95.06 100 THR A N 1
ATOM 721 C CA . THR A 1 100 ? -22.967 10.097 15.039 1.00 95.06 100 THR A CA 1
ATOM 722 C C . THR A 1 100 ? -23.166 10.845 16.348 1.00 95.06 100 THR A C 1
ATOM 724 O O . THR A 1 100 ? -23.801 10.313 17.254 1.00 95.06 100 THR A O 1
ATOM 727 N N . GLU A 1 101 ? -22.724 12.094 16.396 1.00 92.06 101 GLU A N 1
ATOM 728 C CA . GLU A 1 101 ? -22.988 13.053 17.468 1.00 92.06 101 GLU A CA 1
ATOM 729 C C . GLU A 1 101 ? -23.673 14.281 16.858 1.00 92.06 101 GLU A C 1
ATOM 731 O O . GLU A 1 101 ? -23.253 14.775 15.810 1.00 92.06 101 GLU A O 1
ATOM 736 N N . ASP A 1 102 ? -24.793 14.718 17.442 1.00 91.31 102 ASP A N 1
ATOM 737 C CA . ASP A 1 102 ? -25.618 15.825 16.928 1.00 91.31 102 ASP A CA 1
ATOM 738 C C . ASP A 1 102 ? -25.966 15.717 15.427 1.00 91.31 102 ASP A C 1
ATOM 740 O O . ASP A 1 102 ? -26.018 16.697 14.680 1.00 91.31 102 ASP A O 1
ATOM 744 N N . GLY A 1 103 ? -26.202 14.488 14.959 1.00 92.12 103 GLY A N 1
ATOM 745 C CA . GLY A 1 103 ? -26.524 14.192 13.560 1.00 92.12 103 GLY A CA 1
ATOM 746 C C . GLY A 1 103 ? -25.331 14.245 12.597 1.00 92.12 103 GLY A C 1
ATOM 747 O O . GLY A 1 103 ? -25.526 14.088 11.392 1.00 92.12 103 GLY A O 1
ATOM 748 N N . SER A 1 104 ? -24.109 14.432 13.101 1.00 94.44 104 SER A N 1
ATOM 749 C CA . SER A 1 104 ? -22.867 14.428 12.322 1.00 94.44 104 SER A CA 1
ATOM 750 C C . SER A 1 104 ? -22.037 13.175 12.618 1.00 94.44 104 SER A C 1
ATOM 752 O O . SER A 1 104 ? -21.962 12.773 13.775 1.00 94.44 104 SER A O 1
ATOM 754 N N . PRO A 1 105 ? -21.385 12.539 11.626 1.00 95.56 105 PRO A N 1
ATOM 755 C CA . PRO A 1 105 ? -20.511 11.399 11.893 1.00 95.56 105 PRO A CA 1
ATOM 756 C C . PRO A 1 105 ? -19.333 11.790 12.789 1.00 95.56 105 PRO A C 1
ATOM 758 O O . PRO A 1 105 ? -18.638 12.761 12.485 1.00 95.56 105 PRO A O 1
ATOM 761 N N . VAL A 1 106 ? -19.065 10.996 13.829 1.00 95.00 106 VAL A N 1
ATOM 762 C CA . VAL A 1 106 ? -17.870 11.163 14.682 1.00 95.00 106 VAL A CA 1
ATOM 763 C C . VAL A 1 106 ? -16.599 10.959 13.852 1.00 95.00 106 VAL A C 1
ATOM 765 O O . VAL A 1 106 ? -15.628 11.697 13.991 1.00 95.00 106 VAL A O 1
ATOM 768 N N . PHE A 1 107 ? -16.645 9.998 12.924 1.00 95.00 107 PHE A N 1
ATOM 769 C CA . PHE A 1 107 ? -15.598 9.711 11.945 1.00 95.00 107 PHE A CA 1
ATOM 770 C C . PHE A 1 107 ? -16.127 9.992 10.529 1.00 95.00 107 PHE A C 1
ATOM 772 O O . PHE A 1 107 ? -16.824 9.154 9.949 1.00 95.00 107 PHE A O 1
ATOM 779 N N . PRO A 1 108 ? -15.865 11.185 9.959 1.00 93.56 108 PRO A N 1
ATOM 780 C CA . PRO A 1 108 ? -16.439 11.578 8.677 1.00 93.56 108 PRO A CA 1
ATOM 781 C C . PRO A 1 108 ? -15.925 10.697 7.525 1.00 93.56 108 PRO A C 1
ATOM 783 O O . PRO A 1 108 ? -14.711 10.661 7.307 1.00 93.56 108 PRO A O 1
ATOM 786 N N . PRO A 1 109 ? -16.805 10.078 6.707 1.00 89.44 109 PRO A N 1
ATOM 787 C CA . PRO A 1 109 ? -16.396 9.211 5.593 1.00 89.44 109 PRO A CA 1
ATOM 788 C C . PRO A 1 109 ? -15.509 9.884 4.538 1.00 89.44 109 PRO A C 1
ATOM 790 O O . PRO A 1 109 ? -14.724 9.206 3.888 1.00 89.44 109 PRO A O 1
ATOM 793 N N . ASN A 1 110 ? -15.638 11.207 4.391 1.00 87.31 110 ASN A N 1
ATOM 794 C CA . ASN A 1 110 ? -14.832 12.047 3.496 1.00 87.31 110 ASN A CA 1
ATOM 795 C C . ASN A 1 110 ? -13.878 12.970 4.282 1.00 87.31 110 ASN A C 1
ATOM 797 O O . ASN A 1 110 ? -13.463 14.016 3.783 1.00 87.31 110 ASN A O 1
ATOM 801 N N . GLY A 1 111 ? -13.623 12.655 5.554 1.00 91.88 111 GLY A N 1
ATOM 802 C CA . GLY A 1 111 ? -12.697 13.398 6.401 1.00 91.88 111 GLY A CA 1
ATOM 803 C C . GLY A 1 111 ? -11.245 13.070 6.075 1.00 91.88 111 GLY A C 1
ATOM 804 O O . GLY A 1 111 ? -10.936 12.131 5.350 1.00 91.88 111 GLY A O 1
ATOM 805 N N . THR A 1 112 ? -10.325 13.827 6.660 1.00 93.81 112 THR A N 1
ATOM 806 C CA . THR A 1 112 ? -8.895 13.526 6.536 1.00 93.81 112 THR A CA 1
ATOM 807 C C . THR A 1 112 ? -8.539 12.212 7.240 1.00 93.81 112 THR A C 1
ATOM 809 O O . THR A 1 112 ? -9.221 11.786 8.178 1.00 93.81 112 THR A O 1
ATOM 812 N N . VAL A 1 113 ? -7.410 11.601 6.864 1.00 93.12 113 VAL A N 1
ATOM 813 C CA . VAL A 1 113 ? -6.841 10.448 7.594 1.00 93.12 113 VAL A CA 1
ATOM 814 C C . VAL A 1 113 ? -6.605 10.785 9.073 1.00 93.12 113 VAL A C 1
ATOM 816 O O . VAL A 1 113 ? -6.824 9.945 9.943 1.00 93.12 113 VAL A O 1
ATOM 819 N N . GLY A 1 114 ? -6.224 12.034 9.368 1.00 91.81 114 GLY A N 1
ATOM 820 C CA . GLY A 1 114 ? -6.036 12.538 10.730 1.00 91.81 114 GLY A CA 1
ATOM 821 C C . GLY A 1 114 ? -7.313 12.525 11.572 1.00 91.81 114 GLY A C 1
ATOM 822 O O . GLY A 1 114 ? -7.251 12.217 12.756 1.00 91.81 114 GLY A O 1
ATOM 823 N N . GLN A 1 115 ? -8.464 12.812 10.963 1.00 91.94 115 GLN A N 1
ATOM 824 C CA . GLN A 1 115 ? -9.780 12.761 11.616 1.00 91.94 115 GLN A CA 1
ATOM 825 C C . GLN A 1 115 ? -10.349 11.340 11.710 1.00 91.94 115 GLN A C 1
ATOM 827 O O . GLN A 1 115 ? -11.313 11.125 12.430 1.00 91.94 115 GLN A O 1
ATOM 832 N N . ASN A 1 116 ? -9.771 10.384 10.978 1.00 93.25 116 ASN A N 1
ATOM 833 C CA . ASN A 1 116 ? -10.250 9.011 10.888 1.00 93.25 116 ASN A CA 1
ATOM 834 C C . ASN A 1 116 ? -9.183 8.029 11.375 1.00 93.25 116 ASN A C 1
ATOM 836 O O . ASN A 1 116 ? -8.996 7.837 12.573 1.00 93.25 116 ASN A O 1
ATOM 840 N N . CYS A 1 117 ? -8.459 7.413 10.440 1.00 92.12 117 CYS A N 1
ATOM 841 C CA . CYS A 1 117 ? -7.595 6.267 10.686 1.00 92.12 117 CYS A CA 1
ATOM 842 C C . CYS A 1 117 ? -6.543 6.548 11.766 1.00 92.12 117 CYS A C 1
ATOM 844 O O . CYS A 1 117 ? -6.300 5.690 12.610 1.00 92.12 117 CYS A O 1
ATOM 846 N N . TYR A 1 118 ? -5.953 7.748 11.779 1.00 91.38 118 TYR A N 1
ATOM 847 C CA . TYR A 1 118 ? -4.902 8.097 12.739 1.00 91.38 118 TYR A CA 1
ATOM 848 C C . TYR A 1 118 ? -5.398 8.424 14.154 1.00 91.38 118 TYR A C 1
ATOM 850 O O . TYR A 1 118 ? -4.581 8.687 15.029 1.00 91.38 118 TYR A O 1
ATOM 858 N N . GLN A 1 119 ? -6.709 8.371 14.408 1.00 89.94 119 GLN A N 1
ATOM 859 C CA . GLN A 1 119 ? -7.240 8.379 15.776 1.00 89.94 119 GLN A CA 1
ATOM 860 C C . GLN A 1 119 ? -6.991 7.041 16.489 1.00 89.94 119 GLN A C 1
ATOM 862 O O . GLN A 1 119 ? -6.923 6.997 17.713 1.00 89.94 119 GLN A O 1
ATOM 867 N N . CYS A 1 120 ? -6.834 5.944 15.738 1.00 89.38 120 CYS A N 1
ATOM 868 C CA . CYS A 1 120 ? -6.661 4.599 16.302 1.00 89.38 120 CYS A CA 1
ATOM 869 C C . CYS A 1 120 ? -5.419 3.865 15.779 1.00 89.38 120 CYS A C 1
ATOM 871 O O . CYS A 1 120 ? -4.939 2.928 16.419 1.00 89.38 120 CYS A O 1
ATOM 873 N N . HIS A 1 121 ? -4.907 4.261 14.614 1.00 89.62 121 HIS A N 1
ATOM 874 C CA . HIS A 1 121 ? -3.713 3.692 14.005 1.00 89.62 121 HIS A CA 1
ATOM 875 C C . HIS A 1 121 ? -2.536 4.664 14.084 1.00 89.62 121 HIS A C 1
ATOM 877 O O . HIS A 1 121 ? -2.726 5.866 13.908 1.00 89.62 121 HIS A O 1
ATOM 883 N N . PRO A 1 122 ? -1.311 4.162 14.303 1.00 86.69 122 PRO A N 1
ATOM 884 C CA . PRO A 1 122 ? -0.126 5.009 14.277 1.00 86.69 122 PRO A CA 1
ATOM 885 C C . PRO A 1 122 ? -0.006 5.741 12.938 1.00 86.69 122 PRO A C 1
ATOM 887 O O . PRO A 1 122 ? -0.232 5.148 11.879 1.00 86.69 122 PRO A O 1
ATOM 890 N N . GLY A 1 123 ? 0.363 7.023 12.977 1.00 87.19 123 GLY A N 1
ATOM 891 C CA . GLY A 1 123 ? 0.692 7.741 11.752 1.00 87.19 123 GLY A CA 1
ATOM 892 C C . GLY A 1 123 ? 0.628 9.261 11.799 1.00 87.19 123 GLY A C 1
ATOM 893 O O . GLY A 1 123 ? 1.131 9.876 10.859 1.00 87.19 123 GLY A O 1
ATOM 894 N N . GLN A 1 124 ? 0.103 9.877 12.864 1.00 86.81 124 GLN A N 1
ATOM 895 C CA . GLN A 1 124 ? 0.229 11.330 13.043 1.00 86.81 124 GLN A CA 1
ATOM 896 C C . GLN A 1 124 ? 1.694 11.742 13.251 1.00 86.81 124 GLN A C 1
ATOM 898 O O . GLN A 1 124 ? 2.138 12.740 12.691 1.00 86.81 124 GLN A O 1
ATOM 903 N N . GLN A 1 125 ? 2.444 10.947 14.014 1.00 86.88 125 GLN A N 1
ATOM 904 C CA . GLN A 1 125 ? 3.860 11.132 14.322 1.00 86.88 125 GLN A CA 1
ATOM 905 C C . GLN A 1 125 ? 4.728 10.130 13.564 1.00 86.88 125 GLN A C 1
ATOM 907 O O . GLN A 1 125 ? 5.689 10.513 12.904 1.00 86.88 125 GLN A O 1
ATOM 912 N N . THR A 1 126 ? 4.392 8.838 13.630 1.00 84.81 126 THR A N 1
ATOM 913 C CA . THR A 1 126 ? 5.193 7.766 13.009 1.00 84.81 126 THR A CA 1
ATOM 914 C C . THR A 1 126 ? 5.117 7.735 11.487 1.00 84.81 126 THR A C 1
ATOM 916 O O . THR A 1 126 ? 5.941 7.064 10.866 1.00 84.81 126 THR A O 1
ATOM 919 N N . GLN A 1 127 ? 4.152 8.438 10.879 1.00 87.44 127 GLN A N 1
ATOM 920 C CA . GLN A 1 127 ? 3.957 8.488 9.427 1.00 87.44 127 GLN A CA 1
ATOM 921 C C . GLN A 1 127 ? 3.945 7.080 8.811 1.00 87.44 127 GLN A C 1
ATOM 923 O O . GLN A 1 127 ? 4.756 6.742 7.943 1.00 87.44 127 GLN A O 1
ATOM 928 N N . CYS A 1 128 ? 3.048 6.212 9.294 1.00 85.69 128 CYS A N 1
ATOM 929 C CA . CYS A 1 128 ? 2.994 4.821 8.845 1.00 85.69 128 CYS A CA 1
ATOM 930 C C . CYS A 1 128 ? 2.901 4.696 7.321 1.00 85.69 128 CYS A C 1
ATOM 932 O O . CYS A 1 128 ? 3.568 3.827 6.765 1.00 85.69 128 CYS A O 1
ATOM 934 N N . GLN A 1 129 ? 2.163 5.589 6.654 1.00 92.56 129 GLN A N 1
ATOM 935 C CA . GLN A 1 129 ? 2.172 5.729 5.199 1.00 92.56 129 GLN A CA 1
ATOM 936 C C . GLN A 1 129 ? 3.091 6.880 4.758 1.00 92.56 129 GLN A C 1
ATOM 938 O O . GLN A 1 129 ? 2.745 8.053 4.902 1.00 92.56 129 GLN A O 1
ATOM 943 N N . ARG A 1 130 ? 4.252 6.538 4.189 1.00 94.38 130 ARG A N 1
ATOM 944 C CA . ARG A 1 130 ? 5.299 7.509 3.795 1.00 94.38 130 ARG A CA 1
ATOM 945 C C . ARG A 1 130 ? 6.087 7.144 2.530 1.00 94.38 130 ARG A C 1
ATOM 947 O O . ARG A 1 130 ? 7.033 7.834 2.168 1.00 94.38 130 ARG A O 1
ATOM 954 N N . GLY A 1 131 ? 5.723 6.043 1.876 1.00 95.19 131 GLY A N 1
ATOM 955 C CA . GLY A 1 131 ? 6.378 5.569 0.656 1.00 95.19 131 GLY A CA 1
ATOM 956 C C . GLY A 1 131 ? 5.880 6.220 -0.641 1.00 95.19 131 GLY A C 1
ATOM 957 O O . GLY A 1 131 ? 5.179 7.231 -0.634 1.00 95.19 131 GLY A O 1
ATOM 958 N N . ALA A 1 132 ? 6.175 5.572 -1.765 1.00 95.69 132 ALA A N 1
ATOM 959 C CA . ALA A 1 132 ? 5.879 6.009 -3.124 1.00 95.69 132 ALA A CA 1
ATOM 960 C C . ALA A 1 132 ? 4.398 6.325 -3.349 1.00 95.69 132 ALA A C 1
ATOM 962 O O . ALA A 1 132 ? 4.080 7.289 -4.037 1.00 95.69 132 ALA A O 1
ATOM 963 N N . MET A 1 133 ? 3.487 5.562 -2.738 1.00 96.00 133 MET A N 1
ATOM 964 C CA . MET A 1 133 ? 2.054 5.839 -2.846 1.00 96.00 133 MET A CA 1
ATOM 965 C C . MET A 1 133 ? 1.680 7.155 -2.153 1.00 96.00 133 MET A C 1
ATOM 967 O O . MET A 1 133 ? 0.923 7.939 -2.717 1.00 96.00 133 MET A O 1
ATOM 971 N N . LYS A 1 134 ? 2.281 7.460 -0.992 1.00 95.38 134 LYS A N 1
ATOM 972 C CA . LYS A 1 134 ? 2.087 8.757 -0.327 1.00 95.38 134 LYS A CA 1
ATOM 973 C C . LYS A 1 134 ? 2.653 9.898 -1.169 1.00 95.38 134 LYS A C 1
ATOM 975 O O . LYS A 1 134 ? 2.000 10.925 -1.329 1.00 95.38 134 LYS A O 1
ATOM 980 N N . THR A 1 135 ? 3.840 9.697 -1.742 1.00 93.44 135 THR A N 1
ATOM 981 C CA . THR A 1 135 ? 4.464 10.626 -2.699 1.00 93.44 135 THR A CA 1
ATOM 982 C C . THR A 1 135 ? 3.570 10.866 -3.920 1.00 93.44 135 THR A C 1
ATOM 984 O O . THR A 1 135 ? 3.493 11.986 -4.415 1.00 93.44 135 THR A O 1
ATOM 987 N N . GLY A 1 136 ? 2.863 9.829 -4.376 1.00 92.94 136 GLY A N 1
ATOM 988 C CA . GLY A 1 136 ? 1.879 9.881 -5.458 1.00 92.94 136 GLY A CA 1
ATOM 989 C C . GLY A 1 136 ? 0.541 10.524 -5.082 1.00 92.94 136 GLY A C 1
ATOM 990 O O . GLY A 1 136 ? -0.368 10.520 -5.903 1.00 92.94 136 GLY A O 1
ATOM 991 N N . GLY A 1 137 ? 0.408 11.065 -3.868 1.00 93.75 137 GLY A N 1
ATOM 992 C CA . GLY A 1 137 ? -0.796 11.754 -3.405 1.00 93.75 137 GLY A CA 1
ATOM 993 C C . GLY A 1 137 ? -1.888 10.841 -2.850 1.00 93.75 137 GLY A C 1
ATOM 994 O O . GLY A 1 137 ? -2.930 11.359 -2.465 1.00 93.75 137 GLY A O 1
ATOM 995 N N . MET A 1 138 ? -1.650 9.529 -2.766 1.00 95.81 138 MET A N 1
ATOM 996 C CA . MET A 1 138 ? -2.613 8.591 -2.189 1.00 95.81 138 MET A CA 1
ATOM 997 C C . MET A 1 138 ? -2.571 8.609 -0.660 1.00 95.81 138 MET A C 1
ATOM 999 O O . MET A 1 138 ? -1.533 8.871 -0.035 1.00 95.81 138 MET A O 1
ATOM 1003 N N . ASP A 1 139 ? -3.690 8.251 -0.048 1.00 94.56 139 ASP A N 1
ATOM 1004 C CA . ASP A 1 139 ? -3.849 8.082 1.384 1.00 94.56 139 ASP A CA 1
ATOM 1005 C C . ASP A 1 139 ? -4.481 6.723 1.754 1.00 94.56 139 ASP A C 1
ATOM 1007 O O . ASP A 1 139 ? -4.437 5.763 0.981 1.00 94.56 139 ASP A O 1
ATOM 1011 N N . CYS A 1 140 ? -4.953 6.576 2.994 1.00 95.31 140 CYS A N 1
ATOM 1012 C CA . CYS A 1 140 ? -5.535 5.325 3.471 1.00 95.31 140 CYS A CA 1
ATOM 1013 C C . CYS A 1 140 ? -6.835 4.962 2.736 1.00 95.31 140 CYS A C 1
ATOM 1015 O O . CYS A 1 140 ? -7.091 3.776 2.517 1.00 95.31 140 CYS A O 1
ATOM 1017 N N . PHE A 1 141 ? -7.636 5.960 2.356 1.00 95.56 141 PHE A N 1
ATOM 1018 C CA . PHE A 1 141 ? -8.945 5.765 1.744 1.00 95.56 141 PHE A CA 1
ATOM 1019 C C . PHE A 1 141 ? -8.829 5.212 0.332 1.00 95.56 141 PHE A C 1
ATOM 1021 O O . PHE A 1 141 ? -9.649 4.377 -0.039 1.00 95.56 141 PHE A O 1
ATOM 1028 N N . ASP A 1 142 ? -7.797 5.593 -0.418 1.00 96.81 142 ASP A N 1
ATOM 1029 C CA . ASP A 1 142 ? -7.584 5.140 -1.798 1.00 96.81 142 ASP A CA 1
ATOM 1030 C C . ASP A 1 142 ? -7.352 3.626 -1.907 1.00 96.81 142 ASP A C 1
ATOM 1032 O O . ASP A 1 142 ? -7.675 3.001 -2.920 1.00 96.81 142 ASP A O 1
ATOM 1036 N N . CYS A 1 143 ? -6.811 3.025 -0.845 1.00 96.00 143 CYS A N 1
ATOM 1037 C CA . CYS A 1 143 ? -6.492 1.601 -0.790 1.00 96.00 143 CYS A CA 1
ATOM 1038 C C . CYS A 1 143 ? -7.505 0.801 0.034 1.00 96.00 143 CYS A C 1
ATOM 1040 O O . CYS A 1 143 ? -7.904 -0.285 -0.378 1.00 96.00 143 CYS A O 1
ATOM 1042 N N . HIS A 1 144 ? -7.882 1.303 1.213 1.00 95.00 144 HIS A N 1
ATOM 1043 C CA . HIS A 1 144 ? -8.664 0.548 2.197 1.00 95.00 144 HIS A CA 1
ATOM 1044 C C . HIS A 1 144 ? -10.144 0.936 2.260 1.00 95.00 144 HIS A C 1
ATOM 1046 O O . HIS A 1 144 ? -10.927 0.182 2.836 1.00 95.00 144 HIS A O 1
ATOM 1052 N N . GLY A 1 145 ? -10.522 2.096 1.717 1.00 94.81 145 GLY A N 1
ATOM 1053 C CA . GLY A 1 145 ? -11.837 2.692 1.939 1.00 94.81 145 GLY A CA 1
ATOM 1054 C C . GLY A 1 145 ? -11.979 3.359 3.310 1.00 94.81 145 GLY A C 1
ATOM 1055 O O . GLY A 1 145 ? -11.011 3.559 4.045 1.00 94.81 145 GLY A O 1
ATOM 1056 N N . ASN A 1 146 ? -13.212 3.738 3.641 1.00 94.38 146 ASN A N 1
ATOM 1057 C CA . ASN A 1 146 ? -13.555 4.377 4.912 1.00 94.38 146 ASN A CA 1
ATOM 1058 C C . ASN A 1 146 ? -13.751 3.350 6.049 1.00 94.38 146 ASN A C 1
ATOM 1060 O O . ASN A 1 146 ? -13.681 2.141 5.842 1.00 94.38 146 ASN A O 1
ATOM 1064 N N . MET A 1 147 ? -14.047 3.828 7.261 1.00 93.75 147 MET A N 1
ATOM 1065 C CA . MET A 1 147 ? -14.231 2.970 8.440 1.00 93.75 147 MET A CA 1
ATOM 1066 C C . MET A 1 147 ? -15.303 1.887 8.253 1.00 93.75 147 MET A C 1
ATOM 1068 O O . MET A 1 147 ? -15.117 0.773 8.726 1.00 93.75 147 MET A O 1
ATOM 1072 N N . THR A 1 148 ? -16.397 2.152 7.536 1.00 94.06 148 THR A N 1
ATOM 1073 C CA . THR A 1 148 ? -17.454 1.146 7.337 1.00 94.06 148 THR A CA 1
ATOM 1074 C C . THR A 1 148 ? -17.083 0.109 6.280 1.00 94.06 148 THR A C 1
ATOM 1076 O O . THR A 1 148 ? -17.359 -1.069 6.494 1.00 94.06 148 THR A O 1
ATOM 1079 N N . ALA A 1 149 ? -16.366 0.486 5.215 1.00 94.44 149 ALA A N 1
ATOM 1080 C CA . ALA A 1 149 ? -15.748 -0.466 4.282 1.00 94.44 149 ALA A CA 1
ATOM 1081 C C . ALA A 1 149 ? -14.787 -1.405 5.032 1.00 94.44 149 ALA A C 1
ATOM 1083 O O . ALA A 1 149 ? -14.807 -2.629 4.904 1.00 94.44 149 ALA A O 1
ATOM 1084 N N . VAL A 1 150 ? -14.002 -0.806 5.923 1.00 94.06 150 VAL A N 1
ATOM 1085 C CA . VAL A 1 150 ? -13.036 -1.469 6.791 1.00 94.06 150 VAL A CA 1
ATOM 1086 C C . VAL A 1 150 ? -13.742 -2.291 7.906 1.00 94.06 150 VAL A C 1
ATOM 1088 O O . VAL A 1 150 ? -13.231 -3.292 8.409 1.00 94.06 150 VAL A O 1
ATOM 1091 N N . GLY A 1 151 ? -14.966 -1.953 8.285 1.00 93.19 151 GLY A N 1
ATOM 1092 C CA . GLY A 1 151 ? -15.809 -2.766 9.169 1.00 93.19 151 GLY A CA 1
ATOM 1093 C C . GLY A 1 151 ? -16.599 -3.862 8.451 1.00 93.19 151 GLY A C 1
ATOM 1094 O O . GLY A 1 151 ? -17.238 -4.672 9.118 1.00 93.19 151 GLY A O 1
ATOM 1095 N N . GLY A 1 152 ? -16.584 -3.867 7.116 1.00 91.00 152 GLY A N 1
ATOM 1096 C CA . GLY A 1 152 ? -17.472 -4.664 6.278 1.00 91.00 152 GLY A CA 1
ATOM 1097 C C . GLY A 1 152 ? -17.096 -6.141 6.148 1.00 91.00 152 GLY A C 1
ATOM 1098 O O . GLY A 1 152 ? -16.341 -6.709 6.939 1.00 91.00 152 GLY A O 1
ATOM 1099 N N . ALA A 1 153 ? -17.641 -6.775 5.107 1.00 84.94 153 ALA A N 1
ATOM 1100 C CA . ALA A 1 153 ? -17.444 -8.190 4.795 1.00 84.94 153 ALA A CA 1
ATOM 1101 C C . ALA A 1 153 ? -16.060 -8.458 4.172 1.00 84.94 153 ALA A C 1
ATOM 1103 O O . ALA A 1 153 ? -15.947 -8.801 2.999 1.00 84.94 153 ALA A O 1
ATOM 1104 N N . ARG A 1 154 ? -15.010 -8.288 4.973 1.00 87.69 154 ARG A N 1
ATOM 1105 C CA . ARG A 1 154 ? -13.617 -8.593 4.631 1.00 87.69 154 ARG A CA 1
ATOM 1106 C C . ARG A 1 154 ? -13.005 -9.474 5.708 1.00 87.69 154 ARG A C 1
ATOM 1108 O O . ARG A 1 154 ? -13.310 -9.304 6.889 1.00 87.69 154 ARG A O 1
ATOM 1115 N N . GLU A 1 155 ? -12.111 -10.376 5.332 1.00 88.31 155 GLU A N 1
ATOM 1116 C CA . GLU A 1 155 ? -11.302 -11.122 6.282 1.00 88.31 155 GLU A CA 1
ATOM 1117 C C . GLU A 1 155 ? -10.098 -10.265 6.721 1.00 88.31 155 GLU A C 1
ATOM 1119 O O . GLU A 1 155 ? -9.165 -10.034 5.943 1.00 88.31 155 GLU A O 1
ATOM 1124 N N . PRO A 1 156 ? -10.070 -9.764 7.971 1.00 88.62 156 PRO A N 1
ATOM 1125 C CA . PRO A 1 156 ? -9.013 -8.863 8.407 1.00 88.62 156 PRO A CA 1
ATOM 1126 C C . PRO A 1 156 ? -7.650 -9.553 8.356 1.00 88.62 156 PRO A C 1
ATOM 1128 O O . PRO A 1 156 ? -7.522 -10.703 8.775 1.00 88.62 156 PRO A O 1
ATOM 1131 N N . TRP A 1 157 ? -6.624 -8.817 7.922 1.00 86.81 157 TRP A N 1
ATOM 1132 C CA . TRP A 1 157 ? -5.250 -9.312 7.731 1.00 86.81 157 TRP A CA 1
ATOM 1133 C C . TRP A 1 157 ? -5.065 -10.327 6.597 1.00 86.81 157 TRP A C 1
ATOM 1135 O O . TRP A 1 157 ? -3.964 -10.861 6.459 1.00 86.81 157 TRP A O 1
ATOM 1145 N N . VAL A 1 158 ? -6.097 -10.568 5.788 1.00 88.56 158 VAL A N 1
ATOM 1146 C CA . VAL A 1 158 ? -6.043 -11.434 4.601 1.00 88.56 158 VAL A CA 1
ATOM 1147 C C . VAL A 1 158 ? -6.501 -10.667 3.377 1.00 88.56 158 VAL A C 1
ATOM 1149 O O . VAL A 1 158 ? -5.739 -10.544 2.423 1.00 88.56 158 VAL A O 1
ATOM 1152 N N . ASP A 1 159 ? -7.684 -10.064 3.453 1.00 90.19 159 ASP A N 1
ATOM 1153 C CA . ASP A 1 159 ? -8.221 -9.216 2.397 1.00 90.19 159 ASP A CA 1
ATOM 1154 C C . ASP A 1 159 ? -7.628 -7.811 2.541 1.00 90.19 159 ASP A C 1
ATOM 1156 O O . ASP A 1 159 ? -8.200 -6.913 3.166 1.00 90.19 159 ASP A O 1
ATOM 1160 N N . LEU A 1 160 ? -6.408 -7.650 2.026 1.00 90.31 160 LEU A N 1
ATOM 1161 C CA . LEU A 1 160 ? -5.678 -6.385 1.995 1.00 90.31 160 LEU A CA 1
ATOM 1162 C C . LEU A 1 160 ? -5.602 -5.828 0.564 1.00 90.31 160 LEU A C 1
ATOM 1164 O O . LEU A 1 160 ? -5.818 -6.570 -0.397 1.00 90.31 160 LEU A O 1
ATOM 1168 N N . PRO A 1 161 ? -5.293 -4.527 0.408 1.00 91.44 161 PRO A N 1
ATOM 1169 C CA . PRO A 1 161 ? -5.116 -3.926 -0.906 1.00 91.44 161 PRO A CA 1
ATOM 1170 C C . PRO A 1 161 ? -4.045 -4.661 -1.713 1.00 91.44 161 PRO A C 1
ATOM 1172 O O . PRO A 1 161 ? -2.984 -5.008 -1.189 1.00 91.44 161 PRO A O 1
ATOM 1175 N N . ASN A 1 162 ? -4.333 -4.867 -2.995 1.00 93.31 162 ASN A N 1
ATOM 1176 C CA . ASN A 1 162 ? -3.493 -5.629 -3.908 1.00 93.31 162 ASN A CA 1
ATOM 1177 C C . ASN A 1 162 ? -2.760 -4.685 -4.865 1.00 93.31 162 ASN A C 1
ATOM 1179 O O . ASN A 1 162 ? -3.327 -3.696 -5.335 1.00 93.31 162 ASN A O 1
ATOM 1183 N N . CYS A 1 163 ? -1.509 -4.994 -5.204 1.00 95.81 163 CYS A N 1
ATOM 1184 C CA . CYS A 1 163 ? -0.691 -4.171 -6.095 1.00 95.81 163 CYS A CA 1
ATOM 1185 C C . CYS A 1 163 ? -1.372 -4.018 -7.461 1.00 95.81 163 CYS A C 1
ATOM 1187 O O . CYS A 1 163 ? -1.477 -2.917 -8.003 1.00 95.81 163 CYS A O 1
ATOM 1189 N N . GLN A 1 164 ? -1.926 -5.119 -7.968 1.00 95.88 164 GLN A N 1
ATOM 1190 C CA . GLN A 1 164 ? -2.654 -5.195 -9.238 1.00 95.88 164 GLN A CA 1
ATOM 1191 C C . GLN A 1 164 ? -3.956 -4.390 -9.293 1.00 95.88 164 GLN A C 1
ATOM 1193 O O . GLN A 1 164 ? -4.526 -4.256 -10.373 1.00 95.88 164 GLN A O 1
ATOM 1198 N N . SER A 1 165 ? -4.457 -3.896 -8.160 1.00 97.06 165 SER A N 1
ATOM 1199 C CA . SER A 1 165 ? -5.638 -3.036 -8.150 1.00 97.06 165 SER A CA 1
ATOM 1200 C C . SER A 1 165 ? -5.339 -1.668 -8.756 1.00 97.06 165 SER A C 1
ATOM 1202 O O . SER A 1 165 ? -6.216 -1.083 -9.381 1.00 97.06 165 SER A O 1
ATOM 1204 N N . CYS A 1 166 ? -4.088 -1.207 -8.653 1.00 97.50 166 CYS A N 1
ATOM 1205 C CA . CYS A 1 166 ? -3.622 0.046 -9.248 1.00 97.50 166 CYS A CA 1
ATOM 1206 C C . CYS A 1 166 ? -2.586 -0.170 -10.357 1.00 97.50 166 CYS A C 1
ATOM 1208 O O . CYS A 1 166 ? -2.608 0.511 -11.382 1.00 97.50 166 CYS A O 1
ATOM 1210 N N . HIS A 1 167 ? -1.699 -1.149 -10.194 1.00 96.88 167 HIS A N 1
ATOM 1211 C CA . HIS A 1 167 ? -0.714 -1.558 -11.192 1.00 96.88 167 HIS A CA 1
ATOM 1212 C C . HIS A 1 167 ? -1.301 -2.657 -12.081 1.00 96.88 167 HIS A C 1
ATOM 1214 O O . HIS A 1 167 ? -0.886 -3.813 -12.041 1.00 96.88 167 HIS A O 1
ATOM 1220 N N . THR A 1 168 ? -2.312 -2.286 -12.865 1.00 96.88 168 THR A N 1
ATOM 1221 C CA . THR A 1 168 ? -3.244 -3.211 -13.534 1.00 96.88 168 THR A CA 1
ATOM 1222 C C . THR A 1 168 ? -2.680 -3.906 -14.781 1.00 96.88 168 THR A C 1
ATOM 1224 O O . THR A 1 168 ? -3.423 -4.523 -15.547 1.00 96.88 168 THR A O 1
ATOM 1227 N N . GLY A 1 169 ? -1.369 -3.813 -14.988 1.00 96.44 169 GLY A N 1
ATOM 1228 C CA . GLY A 1 169 ? -0.662 -4.423 -16.099 1.00 96.44 169 GLY A CA 1
ATOM 1229 C C . GLY A 1 169 ? 0.397 -3.500 -16.675 1.00 96.44 169 GLY A C 1
ATOM 1230 O O . GLY A 1 169 ? 1.068 -2.779 -15.938 1.00 96.44 169 GLY A O 1
ATOM 1231 N N . ASP A 1 170 ? 0.568 -3.562 -17.987 1.00 97.50 170 ASP A N 1
ATOM 1232 C CA . ASP A 1 170 ? 1.677 -2.947 -18.704 1.00 97.50 170 ASP A CA 1
ATOM 1233 C C . ASP A 1 170 ? 1.201 -1.968 -19.790 1.00 97.50 170 ASP A C 1
ATOM 1235 O O . ASP A 1 170 ? 0.015 -1.644 -19.876 1.00 97.50 170 ASP A O 1
ATOM 1239 N N . ALA A 1 171 ? 2.119 -1.431 -20.592 1.00 97.62 171 ALA A N 1
ATOM 1240 C CA . ALA A 1 171 ? 1.823 -0.361 -21.539 1.00 97.62 171 ALA A CA 1
ATOM 1241 C C . ALA A 1 171 ? 0.775 -0.736 -22.599 1.00 97.62 171 ALA A C 1
ATOM 1243 O O . ALA A 1 171 ? 0.126 0.155 -23.143 1.00 97.62 171 ALA A O 1
ATOM 1244 N N . VAL A 1 172 ? 0.601 -2.029 -22.889 1.00 97.19 172 VAL A N 1
ATOM 1245 C CA . VAL A 1 172 ? -0.315 -2.512 -23.937 1.00 97.19 172 VAL A CA 1
ATOM 1246 C C . VAL A 1 172 ? -1.507 -3.281 -23.379 1.00 97.19 172 VAL A C 1
ATOM 1248 O O . VAL A 1 172 ? -2.505 -3.448 -24.074 1.00 97.19 172 VAL A O 1
ATOM 1251 N N . SER A 1 173 ? -1.429 -3.727 -22.125 1.00 97.50 173 SER A N 1
ATOM 1252 C CA . SER A 1 173 ? -2.509 -4.431 -21.443 1.00 97.50 173 SER A CA 1
ATOM 1253 C C . SER A 1 173 ? -2.634 -3.951 -19.999 1.00 97.50 173 SER A C 1
ATOM 1255 O O . SER A 1 173 ? -2.049 -4.555 -19.099 1.00 97.50 173 SER A O 1
ATOM 1257 N N . HIS A 1 174 ? -3.454 -2.923 -19.777 1.00 97.62 174 HIS A N 1
ATOM 1258 C CA . HIS A 1 174 ? -3.837 -2.391 -18.464 1.00 97.62 174 HIS A CA 1
ATOM 1259 C C . HIS A 1 174 ? -5.339 -2.070 -18.426 1.00 97.62 174 HIS A C 1
ATOM 1261 O O . HIS A 1 174 ? -6.011 -2.016 -19.459 1.00 97.62 174 HIS A O 1
ATOM 1267 N N . LEU A 1 175 ? -5.886 -1.879 -17.225 1.00 97.56 175 LEU A N 1
ATOM 1268 C CA . LEU A 1 175 ? -7.293 -1.532 -17.043 1.00 97.56 175 LEU A CA 1
ATOM 1269 C C . LEU A 1 175 ? -7.524 -0.023 -17.164 1.00 97.56 175 LEU A C 1
ATOM 1271 O O . LEU A 1 175 ? -6.761 0.790 -16.650 1.00 97.56 175 LEU A O 1
ATOM 1275 N N . SER A 1 176 ? -8.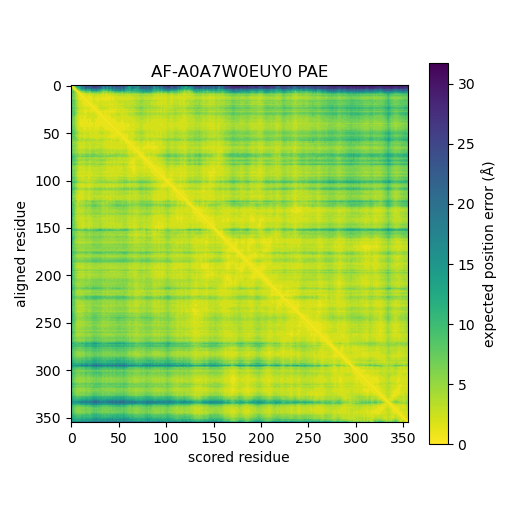641 0.331 -17.790 1.00 96.06 176 SER A N 1
ATOM 1276 C CA . SER A 1 176 ? -9.242 1.663 -17.774 1.00 96.06 176 SER A CA 1
ATOM 1277 C C . SER A 1 176 ? -10.761 1.519 -17.897 1.00 96.06 176 SER A C 1
ATOM 1279 O O . SER A 1 176 ? -11.254 0.486 -18.360 1.00 96.06 176 SER A O 1
ATOM 1281 N N . GLY A 1 177 ? -11.528 2.525 -17.473 1.00 95.31 177 GLY A N 1
ATOM 1282 C CA . GLY A 1 177 ? -12.981 2.490 -17.629 1.00 95.31 177 GLY 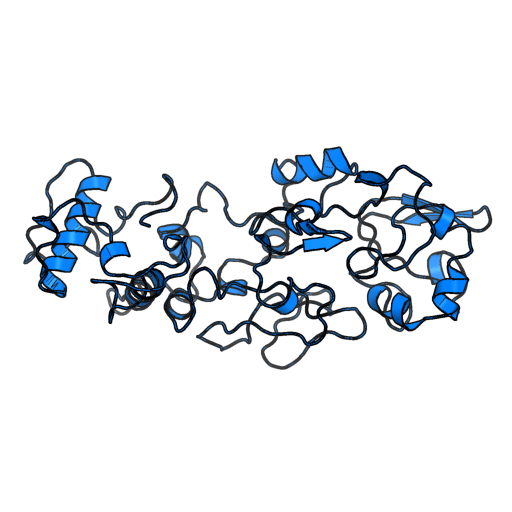A CA 1
ATOM 1283 C C . GLY A 1 177 ? -13.754 3.282 -16.584 1.00 95.31 177 GLY A C 1
ATOM 1284 O O . GLY A 1 177 ? -13.192 4.017 -15.774 1.00 95.31 177 GLY A O 1
ATOM 1285 N N . ALA A 1 178 ? -15.077 3.129 -16.624 1.00 96.44 178 ALA A N 1
ATOM 1286 C CA . ALA A 1 178 ? -15.990 3.813 -15.718 1.00 96.44 178 ALA A CA 1
ATOM 1287 C C . ALA A 1 178 ? -15.718 3.433 -14.253 1.00 96.44 178 ALA A C 1
ATOM 1289 O O . ALA A 1 178 ? -15.573 2.258 -13.924 1.00 96.44 178 ALA A O 1
ATOM 1290 N N . GLY A 1 179 ? -15.660 4.441 -13.381 1.00 96.69 179 GLY A N 1
ATOM 1291 C CA . GLY A 1 179 ? -15.398 4.264 -11.951 1.00 96.69 179 GLY A CA 1
ATOM 1292 C C . GLY A 1 179 ? -13.941 3.949 -11.598 1.00 96.69 179 GLY A C 1
ATOM 1293 O O . GLY A 1 179 ? -13.620 3.898 -10.420 1.00 96.69 179 GLY A O 1
ATOM 1294 N N . MET A 1 180 ? -13.048 3.760 -12.570 1.00 97.88 180 MET A N 1
ATOM 1295 C CA . MET A 1 180 ? -11.612 3.660 -12.308 1.00 97.88 180 MET A CA 1
ATOM 1296 C C . MET A 1 180 ? -10.996 5.059 -12.307 1.00 97.88 180 MET A C 1
ATOM 1298 O O . MET A 1 180 ? -11.299 5.867 -13.185 1.00 97.88 180 MET A O 1
ATOM 1302 N N . VAL A 1 181 ? -10.123 5.341 -11.339 1.00 97.44 181 VAL A N 1
ATOM 1303 C CA . VAL A 1 181 ? -9.465 6.649 -11.208 1.00 97.44 181 VAL A CA 1
ATOM 1304 C C . VAL A 1 181 ? -8.042 6.549 -11.769 1.00 97.44 181 VAL A C 1
ATOM 1306 O O . VAL A 1 181 ? -7.195 5.929 -11.122 1.00 97.44 181 VAL A O 1
ATOM 1309 N N . PRO A 1 182 ? -7.757 7.093 -12.967 1.00 96.69 182 PRO A N 1
ATOM 1310 C CA . PRO A 1 182 ? -6.449 6.947 -13.598 1.00 96.69 182 PRO A CA 1
ATOM 1311 C C . PRO A 1 182 ? -5.375 7.828 -12.944 1.00 96.69 182 PRO A C 1
ATOM 1313 O O . PRO A 1 182 ? -5.630 8.969 -12.560 1.00 96.69 182 PRO A O 1
ATOM 1316 N N . ASP A 1 183 ? -4.150 7.310 -12.889 1.00 95.44 183 ASP A N 1
ATOM 1317 C CA . ASP A 1 183 ? -2.922 8.090 -12.683 1.00 95.44 183 ASP A CA 1
ATOM 1318 C C . ASP A 1 183 ? -2.619 8.916 -13.954 1.00 95.44 183 ASP A C 1
ATOM 1320 O O . ASP A 1 183 ? -2.840 8.418 -15.064 1.00 95.44 183 ASP A O 1
ATOM 1324 N N . PRO A 1 184 ? -2.061 10.138 -13.834 1.00 93.81 184 PRO A N 1
ATOM 1325 C CA . PRO A 1 184 ? -1.450 10.883 -14.940 1.00 93.81 184 PRO A CA 1
ATOM 1326 C C . PRO A 1 184 ? -0.592 10.079 -15.934 1.00 93.81 184 PRO A C 1
ATOM 1328 O O . PRO A 1 184 ? -0.459 10.496 -17.083 1.00 93.81 184 PRO A O 1
ATOM 1331 N N . SER A 1 185 ? 0.006 8.952 -15.531 1.00 92.44 185 SER A N 1
ATOM 1332 C CA . SER A 1 185 ? 0.750 8.072 -16.447 1.00 92.44 185 SER A CA 1
ATOM 1333 C C . SER A 1 185 ? -0.104 7.390 -17.521 1.00 92.44 185 SER A C 1
ATOM 1335 O O . SER A 1 185 ? 0.449 6.915 -18.511 1.00 92.44 185 SER A O 1
ATOM 1337 N N . GLY A 1 186 ? -1.421 7.294 -17.320 1.00 92.44 186 GLY A N 1
ATOM 1338 C CA . GLY A 1 186 ? -2.355 6.627 -18.229 1.00 92.44 186 GLY A CA 1
ATOM 1339 C C . GLY A 1 186 ? -2.325 5.095 -18.193 1.00 92.44 186 GLY A C 1
ATOM 1340 O O . GLY A 1 186 ? -3.132 4.483 -18.877 1.00 92.44 186 GLY A O 1
ATOM 1341 N N . ILE A 1 187 ? -1.436 4.475 -17.405 1.00 95.19 187 ILE A N 1
ATOM 1342 C CA . ILE A 1 187 ? -1.295 3.004 -17.297 1.00 95.19 187 ILE A CA 1
ATOM 1343 C C . ILE A 1 187 ? -1.767 2.488 -15.930 1.00 95.19 187 ILE A C 1
ATOM 1345 O O . ILE A 1 187 ? -2.212 1.349 -15.797 1.00 95.19 187 ILE A O 1
ATOM 1349 N N . ARG A 1 188 ? -1.641 3.313 -14.887 1.00 96.56 188 ARG A N 1
ATOM 1350 C CA . ARG A 1 188 ? -1.952 2.945 -13.501 1.00 96.56 188 ARG A CA 1
ATOM 1351 C C . ARG A 1 188 ? -3.245 3.607 -13.040 1.00 96.56 188 ARG A C 1
ATOM 1353 O O . ARG A 1 188 ? -3.721 4.562 -13.652 1.00 96.56 188 ARG A O 1
ATOM 1360 N N . LEU A 1 189 ? -3.772 3.122 -11.923 1.00 97.75 189 LEU A N 1
ATOM 1361 C CA . LEU A 1 189 ? -4.842 3.774 -11.173 1.00 97.75 189 LEU A CA 1
ATOM 1362 C C . LEU A 1 189 ? -4.293 4.370 -9.872 1.00 97.75 189 LEU A C 1
ATOM 1364 O O . LEU A 1 189 ? -3.228 3.971 -9.400 1.00 97.75 189 LEU A O 1
ATOM 1368 N N . VAL A 1 190 ? -5.033 5.310 -9.292 1.00 97.25 190 VAL A N 1
ATOM 1369 C CA . VAL A 1 190 ? -4.748 5.896 -7.968 1.00 97.25 190 VAL A CA 1
ATOM 1370 C C . VAL A 1 190 ? -5.743 5.454 -6.896 1.00 97.25 190 VAL A C 1
ATOM 1372 O O . VAL A 1 190 ? -5.615 5.864 -5.754 1.00 97.25 190 VAL A O 1
ATOM 1375 N N . GLN A 1 191 ? -6.709 4.602 -7.246 1.00 97.38 191 GLN A N 1
ATOM 1376 C CA . GLN A 1 191 ? -7.686 4.038 -6.317 1.00 97.38 191 GLN A CA 1
ATOM 1377 C C . GLN A 1 191 ? -7.817 2.533 -6.564 1.00 97.38 191 GLN A C 1
ATOM 1379 O O . GLN A 1 191 ? -7.972 2.100 -7.707 1.00 97.38 191 GLN A O 1
ATOM 1384 N N . ALA A 1 192 ? -7.760 1.738 -5.494 1.00 97.31 192 ALA A N 1
ATOM 1385 C CA . ALA A 1 192 ? -7.715 0.277 -5.570 1.00 97.31 192 ALA A CA 1
ATOM 1386 C C . ALA A 1 192 ? -9.084 -0.381 -5.820 1.00 97.31 192 ALA A C 1
ATOM 1388 O O . ALA A 1 192 ? -9.167 -1.589 -6.030 1.00 97.31 192 ALA A O 1
ATOM 1389 N N . TYR A 1 193 ? -10.157 0.398 -5.789 1.00 97.12 193 TYR A N 1
ATOM 1390 C CA . TYR A 1 193 ? -11.541 -0.032 -5.962 1.00 97.12 193 TYR A CA 1
ATOM 1391 C C . TYR A 1 193 ? -12.290 0.981 -6.828 1.00 97.12 193 TYR A C 1
ATOM 1393 O O . TYR A 1 193 ? -11.796 2.081 -7.084 1.00 97.12 193 TYR A O 1
ATOM 1401 N N . LEU A 1 194 ? -13.484 0.629 -7.300 1.00 97.50 194 LEU A N 1
ATOM 1402 C CA . LEU A 1 194 ? -14.268 1.508 -8.166 1.00 97.50 194 LEU A CA 1
ATOM 1403 C C . LEU A 1 194 ? -14.882 2.672 -7.373 1.00 97.50 194 LEU A C 1
ATOM 1405 O O . LEU A 1 194 ? -15.370 2.493 -6.259 1.00 97.50 194 LEU A O 1
ATOM 1409 N N . THR A 1 195 ? -14.920 3.871 -7.950 1.00 96.75 195 THR A N 1
ATOM 1410 C CA . THR A 1 195 ? -15.624 5.018 -7.366 1.00 96.75 195 THR A CA 1
ATOM 1411 C C . THR A 1 195 ? -17.086 4.666 -7.093 1.00 96.75 195 THR A C 1
ATOM 1413 O O . THR A 1 195 ? -17.791 4.167 -7.968 1.00 96.75 195 THR A O 1
ATOM 1416 N N . GLY A 1 196 ? -17.547 4.963 -5.877 1.00 94.44 196 GLY A N 1
ATOM 1417 C CA . GLY A 1 196 ? -18.905 4.655 -5.428 1.00 94.44 196 GLY A CA 1
ATOM 1418 C C . GLY A 1 196 ? -19.077 3.252 -4.841 1.00 94.44 196 GLY A C 1
ATOM 1419 O O . GLY A 1 196 ? -20.134 2.985 -4.272 1.00 94.44 196 GLY A O 1
ATOM 1420 N N . ASP A 1 197 ? -18.064 2.383 -4.910 1.00 95.62 197 ASP A N 1
ATOM 1421 C CA . ASP A 1 197 ? -18.071 1.133 -4.154 1.00 95.62 197 ASP A CA 1
ATOM 1422 C C . ASP A 1 197 ? -17.785 1.409 -2.672 1.00 95.62 197 ASP A C 1
ATOM 1424 O O . ASP A 1 197 ? -16.648 1.632 -2.255 1.00 95.62 197 ASP A O 1
ATOM 1428 N N . THR A 1 198 ? -18.843 1.388 -1.866 1.00 92.75 198 THR A N 1
ATOM 1429 C CA . THR A 1 198 ? -18.771 1.628 -0.422 1.00 92.75 198 THR A CA 1
ATOM 1430 C C . THR A 1 198 ? -18.123 0.485 0.354 1.00 92.75 198 THR A C 1
ATOM 1432 O O . THR A 1 198 ? -17.766 0.691 1.510 1.00 92.75 198 THR A O 1
ATOM 1435 N N . ALA A 1 199 ? -17.958 -0.697 -0.247 1.00 93.44 199 ALA A N 1
ATOM 1436 C CA . ALA A 1 199 ? -17.243 -1.816 0.359 1.00 93.44 199 ALA A CA 1
ATOM 1437 C C . ALA A 1 199 ? -15.733 -1.776 0.075 1.00 93.44 199 ALA A C 1
ATOM 1439 O O . ALA A 1 199 ? -14.993 -2.567 0.657 1.00 93.44 199 ALA A O 1
ATOM 1440 N N . ALA A 1 200 ? -15.279 -0.861 -0.793 1.00 95.38 200 ALA A N 1
ATOM 1441 C CA . ALA A 1 200 ? -13.897 -0.771 -1.255 1.00 95.38 200 ALA A CA 1
ATOM 1442 C C . ALA A 1 200 ? -13.357 -2.112 -1.792 1.00 95.38 200 ALA A C 1
ATOM 1444 O O . ALA A 1 200 ? -12.254 -2.543 -1.449 1.00 95.38 200 ALA A O 1
ATOM 1445 N N . THR A 1 201 ? -14.145 -2.791 -2.633 1.00 94.75 201 THR A N 1
ATOM 1446 C CA . T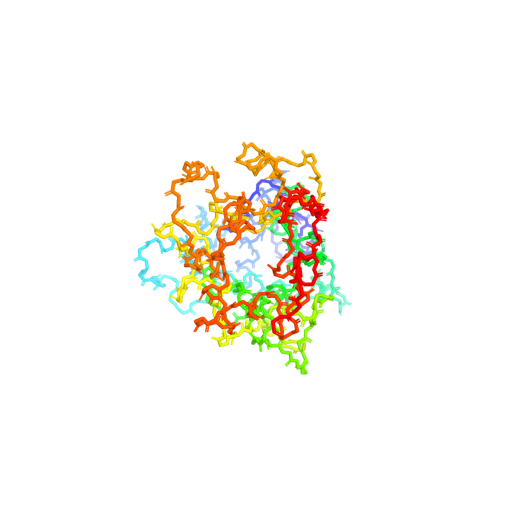HR A 1 201 ? -13.787 -4.098 -3.195 1.00 94.75 201 THR A CA 1
ATOM 1447 C C . THR A 1 201 ? -12.566 -3.960 -4.108 1.00 94.75 201 THR A C 1
ATOM 1449 O O . THR A 1 201 ? -12.633 -3.218 -5.095 1.00 94.75 201 THR A O 1
ATOM 1452 N N . PRO A 1 202 ? -11.455 -4.679 -3.847 1.00 94.38 202 PRO A N 1
ATOM 1453 C CA . PRO A 1 202 ? -10.255 -4.546 -4.661 1.00 94.38 202 PRO A CA 1
ATOM 1454 C C . PRO A 1 202 ? -10.499 -4.892 -6.133 1.00 94.38 202 PRO A C 1
ATOM 1456 O O . PRO A 1 202 ? -11.163 -5.875 -6.464 1.00 94.38 202 PRO A O 1
ATOM 1459 N N . ILE A 1 203 ? -9.901 -4.117 -7.032 1.00 96.19 203 ILE A N 1
ATOM 1460 C CA . ILE A 1 203 ? -9.856 -4.417 -8.463 1.00 96.19 203 ILE A CA 1
ATOM 1461 C C . ILE A 1 203 ? -8.861 -5.560 -8.699 1.00 96.19 203 ILE A C 1
ATOM 1463 O O . ILE A 1 203 ? -7.725 -5.527 -8.222 1.00 96.19 203 ILE A O 1
ATOM 1467 N N . PHE A 1 204 ? -9.265 -6.562 -9.481 1.00 94.81 204 PHE A N 1
ATOM 1468 C CA . PHE A 1 204 ? -8.421 -7.697 -9.860 1.00 94.81 204 PHE A CA 1
ATOM 1469 C C . PHE A 1 204 ? -8.112 -7.648 -11.357 1.00 94.81 204 PHE A C 1
ATOM 1471 O O . PHE A 1 204 ? -8.900 -8.106 -12.183 1.00 94.81 204 PHE A O 1
ATOM 1478 N N . ALA A 1 205 ? -6.944 -7.112 -11.715 1.00 95.94 205 ALA A N 1
ATOM 1479 C CA . ALA A 1 205 ? -6.490 -7.098 -13.102 1.00 95.94 205 ALA A CA 1
ATOM 1480 C C . ALA A 1 205 ? -6.133 -8.504 -13.607 1.00 95.94 205 ALA A C 1
ATOM 1482 O O . ALA A 1 205 ? -5.590 -9.320 -12.859 1.00 95.94 205 ALA A O 1
ATOM 1483 N N . ALA A 1 206 ? -6.423 -8.791 -14.880 1.00 95.69 206 ALA A N 1
ATOM 1484 C CA . ALA A 1 206 ? -6.028 -10.048 -15.519 1.00 95.69 206 ALA A CA 1
ATOM 1485 C C . ALA A 1 206 ? -4.517 -10.094 -15.802 1.00 95.69 206 ALA A C 1
ATOM 1487 O O . ALA A 1 206 ? -3.895 -11.140 -15.635 1.00 95.69 206 ALA A O 1
ATOM 1488 N N . ASN A 1 207 ? -3.920 -8.958 -16.181 1.00 96.62 207 ASN A N 1
ATOM 1489 C CA . ASN A 1 207 ? -2.473 -8.837 -16.316 1.00 96.62 207 ASN A CA 1
ATOM 1490 C C . ASN A 1 207 ? -1.836 -8.745 -14.921 1.00 96.62 207 ASN A C 1
ATOM 1492 O O . ASN A 1 207 ? -2.044 -7.779 -14.188 1.00 96.62 207 ASN A O 1
ATOM 1496 N N . LYS A 1 208 ? -1.065 -9.773 -14.560 1.00 95.19 208 LYS A N 1
ATOM 1497 C CA . LYS A 1 208 ? -0.445 -9.934 -13.239 1.00 95.19 208 LYS A CA 1
ATOM 1498 C C . LYS A 1 208 ? 1.013 -9.467 -13.182 1.00 95.19 208 LYS A C 1
ATOM 1500 O O . LYS A 1 208 ? 1.689 -9.769 -12.204 1.00 95.19 208 LYS A O 1
ATOM 1505 N N . ARG A 1 209 ? 1.521 -8.740 -14.192 1.00 95.50 209 ARG A N 1
ATOM 1506 C CA . ARG A 1 209 ? 2.946 -8.347 -14.277 1.00 95.50 209 ARG A CA 1
ATOM 1507 C C . ARG A 1 209 ? 3.470 -7.681 -12.999 1.00 95.50 209 ARG A C 1
ATOM 1509 O O . ARG A 1 209 ? 4.604 -7.943 -12.605 1.00 95.50 209 ARG A O 1
ATOM 1516 N N . PHE A 1 210 ? 2.647 -6.859 -12.350 1.00 95.56 210 PHE A N 1
ATOM 1517 C CA . PHE A 1 210 ? 2.976 -6.141 -11.112 1.00 95.56 210 PHE A CA 1
ATOM 1518 C C . PHE A 1 210 ? 2.131 -6.590 -9.911 1.00 95.56 210 PHE A C 1
ATOM 1520 O O . PHE A 1 210 ? 1.997 -5.853 -8.936 1.00 95.56 210 PHE A O 1
ATOM 1527 N N . ALA A 1 211 ? 1.531 -7.778 -9.991 1.00 96.12 211 ALA A N 1
ATOM 1528 C CA . ALA A 1 211 ? 0.756 -8.349 -8.903 1.00 96.12 211 ALA A CA 1
ATOM 1529 C C . ALA A 1 211 ? 1.660 -9.018 -7.860 1.00 96.12 211 ALA A C 1
ATOM 1531 O O . ALA A 1 211 ? 2.717 -9.570 -8.172 1.00 96.12 211 ALA A O 1
ATOM 1532 N N . GLU A 1 212 ? 1.185 -9.031 -6.621 1.00 95.38 212 GLU A N 1
ATOM 1533 C CA . GLU A 1 212 ? 1.582 -10.000 -5.607 1.00 95.38 212 GLU A CA 1
ATOM 1534 C C . GLU A 1 212 ? 1.336 -11.456 -6.067 1.00 95.38 212 GLU A C 1
ATOM 1536 O O . GLU A 1 212 ? 0.640 -11.721 -7.052 1.00 95.38 212 GLU A O 1
ATOM 1541 N N . ASN A 1 213 ? 1.929 -12.439 -5.378 1.00 94.88 213 ASN A N 1
ATOM 1542 C CA . ASN A 1 213 ? 1.680 -13.840 -5.720 1.00 94.88 213 ASN A CA 1
ATOM 1543 C C . ASN A 1 213 ? 0.222 -14.217 -5.415 1.00 94.88 213 ASN A C 1
ATOM 1545 O O . ASN A 1 213 ? -0.367 -13.750 -4.443 1.00 94.88 213 ASN A O 1
ATOM 1549 N N . ASN A 1 214 ? -0.354 -15.116 -6.219 1.00 92.00 214 ASN A N 1
ATOM 1550 C CA . ASN A 1 214 ? -1.757 -15.499 -6.081 1.00 92.00 214 ASN A CA 1
ATOM 1551 C C . ASN A 1 214 ? -2.077 -16.026 -4.669 1.00 92.00 214 ASN A C 1
ATOM 1553 O O . ASN A 1 214 ? -1.455 -16.984 -4.208 1.00 92.00 214 ASN A O 1
ATOM 1557 N N . GLY A 1 215 ? -3.062 -15.415 -4.008 1.00 88.75 215 GLY A N 1
ATOM 1558 C CA . GLY A 1 215 ? -3.480 -15.782 -2.652 1.00 88.75 215 GLY A CA 1
ATOM 1559 C C . GLY A 1 215 ? -2.480 -15.417 -1.548 1.00 88.75 215 GLY A C 1
ATOM 1560 O O . GLY A 1 215 ? -2.618 -15.906 -0.428 1.00 88.75 215 GLY A O 1
ATOM 1561 N N . ALA A 1 216 ? -1.474 -14.587 -1.837 1.00 92.75 216 ALA A N 1
ATOM 1562 C CA . ALA A 1 216 ? -0.489 -14.130 -0.867 1.00 92.75 216 ALA A CA 1
ATOM 1563 C C . ALA A 1 216 ? -0.516 -12.606 -0.725 1.00 92.75 216 ALA A C 1
ATOM 1565 O O . ALA A 1 216 ? -0.702 -11.871 -1.686 1.00 92.75 216 ALA A O 1
ATOM 1566 N N . LEU A 1 217 ? -0.249 -12.123 0.488 1.00 93.06 217 LEU A N 1
ATOM 1567 C CA . LEU A 1 217 ? -0.020 -10.699 0.721 1.00 93.06 217 LEU A CA 1
ATOM 1568 C C . LEU A 1 217 ? 1.306 -10.258 0.092 1.00 93.06 217 LEU A C 1
ATOM 1570 O O . LEU A 1 217 ? 2.255 -11.042 0.027 1.00 93.06 217 LEU A O 1
ATOM 1574 N N . TYR A 1 218 ? 1.420 -8.973 -0.245 1.00 95.50 218 TYR A N 1
ATOM 1575 C CA . TYR A 1 218 ? 2.665 -8.357 -0.721 1.00 95.50 218 TYR A CA 1
ATOM 1576 C C . TYR A 1 218 ? 3.884 -8.700 0.158 1.00 95.50 218 TYR A C 1
ATOM 1578 O O . TYR A 1 218 ? 4.886 -9.204 -0.343 1.00 95.50 218 TYR A O 1
ATOM 1586 N N . ARG A 1 219 ? 3.770 -8.540 1.485 1.00 93.44 219 ARG A N 1
ATOM 1587 C CA . ARG A 1 219 ? 4.851 -8.854 2.445 1.00 93.44 219 ARG A CA 1
ATOM 1588 C C . ARG A 1 219 ? 5.293 -10.326 2.452 1.00 93.44 219 ARG A C 1
ATOM 1590 O O . ARG A 1 219 ? 6.376 -10.651 2.923 1.00 93.44 219 ARG A O 1
ATOM 1597 N N . HIS A 1 220 ? 4.439 -11.219 1.954 1.00 94.06 220 HIS A N 1
ATOM 1598 C CA . HIS A 1 220 ? 4.692 -12.661 1.873 1.00 94.06 220 HIS A CA 1
ATOM 1599 C C . HIS A 1 220 ? 5.053 -13.110 0.456 1.00 94.06 220 HIS A C 1
ATOM 1601 O O . HIS A 1 220 ? 5.404 -14.272 0.250 1.00 94.06 220 HIS A O 1
ATOM 1607 N N . SER A 1 221 ? 4.960 -12.199 -0.513 1.00 96.94 221 SER A N 1
ATOM 1608 C CA . SER A 1 221 ? 5.201 -12.479 -1.920 1.00 96.94 221 SER A CA 1
ATOM 1609 C C . SER A 1 221 ? 6.682 -12.437 -2.251 1.00 96.94 221 SER A C 1
ATOM 1611 O O . SER A 1 221 ? 7.477 -11.705 -1.653 1.00 96.94 221 SER A O 1
ATOM 1613 N N . LYS A 1 222 ? 7.049 -13.268 -3.222 1.00 97.06 222 LYS A N 1
ATOM 1614 C CA . LYS A 1 222 ? 8.410 -13.445 -3.702 1.00 97.06 222 LYS A CA 1
ATOM 1615 C C . LYS A 1 222 ? 8.436 -13.433 -5.226 1.00 97.06 222 LYS A C 1
ATOM 1617 O O . LYS A 1 222 ? 7.500 -13.874 -5.892 1.00 97.06 222 LYS A O 1
ATOM 1622 N N . GLY A 1 223 ? 9.546 -12.966 -5.771 1.00 93.12 223 GLY A N 1
ATOM 1623 C CA . GLY A 1 223 ? 9.863 -12.991 -7.193 1.00 93.12 223 GLY A CA 1
ATOM 1624 C C . GLY A 1 223 ? 11.341 -13.294 -7.399 1.00 93.12 223 GLY A C 1
ATOM 1625 O O . GLY A 1 223 ? 12.066 -13.515 -6.433 1.00 93.12 223 GLY A O 1
ATOM 1626 N N . HIS A 1 224 ? 11.780 -13.340 -8.658 1.00 93.88 224 HIS A N 1
ATOM 1627 C CA . HIS A 1 224 ? 13.199 -13.346 -9.031 1.00 93.88 224 HIS A CA 1
ATOM 1628 C C . HIS A 1 224 ? 14.070 -14.291 -8.177 1.00 93.88 224 HIS A C 1
ATOM 1630 O O . HIS A 1 224 ? 14.886 -13.865 -7.363 1.00 93.88 224 HIS A O 1
ATOM 1636 N N . SER A 1 225 ? 13.845 -15.600 -8.331 1.00 91.75 225 SER A N 1
ATOM 1637 C CA . SER A 1 225 ? 14.529 -16.661 -7.567 1.00 91.75 225 SER A CA 1
ATOM 1638 C C . SER A 1 225 ? 14.232 -16.685 -6.058 1.00 91.75 225 SER A C 1
ATOM 1640 O O . SER A 1 225 ? 15.045 -17.146 -5.262 1.00 91.75 225 SER A O 1
ATOM 1642 N N . GLY A 1 226 ? 13.038 -16.242 -5.653 1.00 94.75 226 GLY A N 1
ATOM 1643 C CA . GLY A 1 226 ? 12.551 -16.367 -4.274 1.00 94.75 226 GLY A CA 1
ATOM 1644 C C . GLY A 1 226 ? 12.882 -15.181 -3.365 1.00 94.75 226 GLY A C 1
ATOM 1645 O O . GLY A 1 226 ? 12.685 -15.272 -2.151 1.00 94.75 226 GLY A O 1
ATOM 1646 N N . ILE A 1 227 ? 13.349 -14.072 -3.937 1.00 95.81 227 ILE A N 1
ATOM 1647 C CA . ILE A 1 227 ? 13.560 -12.807 -3.237 1.00 95.81 227 ILE A CA 1
ATOM 1648 C C . ILE A 1 227 ? 12.204 -12.205 -2.864 1.00 95.81 227 ILE A C 1
ATOM 1650 O O . ILE A 1 227 ? 11.301 -12.123 -3.694 1.00 95.81 227 ILE A O 1
ATOM 1654 N N . ALA A 1 228 ? 12.048 -11.803 -1.602 1.00 97.19 228 ALA A N 1
ATOM 1655 C CA . ALA A 1 228 ? 10.829 -11.149 -1.136 1.00 97.19 228 ALA A CA 1
ATOM 1656 C C . ALA A 1 228 ? 10.629 -9.808 -1.850 1.00 97.19 228 ALA A C 1
ATOM 1658 O O . ALA A 1 228 ? 11.590 -9.058 -2.019 1.00 97.19 228 ALA A O 1
ATOM 1659 N N . CYS A 1 229 ? 9.387 -9.475 -2.209 1.00 97.31 229 CYS A N 1
ATOM 1660 C CA . CYS A 1 229 ? 9.077 -8.206 -2.873 1.00 97.31 229 CYS A CA 1
ATOM 1661 C C . CYS A 1 229 ? 9.603 -6.999 -2.073 1.00 97.31 229 CYS A C 1
ATOM 1663 O O . CYS A 1 229 ? 10.179 -6.076 -2.649 1.00 97.31 229 CYS A O 1
ATOM 1665 N N . GLU A 1 230 ? 9.513 -7.057 -0.739 1.00 96.56 230 GLU A N 1
ATOM 1666 C CA . GLU A 1 230 ? 9.998 -6.006 0.165 1.00 96.56 230 GLU A CA 1
ATOM 1667 C C . GLU A 1 230 ? 11.510 -5.752 0.075 1.00 96.56 230 GLU A C 1
ATOM 1669 O O . GLU A 1 230 ? 11.955 -4.650 0.384 1.00 96.56 230 GLU A O 1
ATOM 1674 N N . ALA A 1 231 ? 12.305 -6.722 -0.390 1.00 95.69 231 ALA A N 1
ATOM 1675 C CA . ALA A 1 231 ? 13.746 -6.543 -0.565 1.00 95.69 231 ALA A CA 1
ATOM 1676 C C . ALA A 1 231 ? 14.087 -5.621 -1.750 1.00 95.69 231 ALA A C 1
ATOM 1678 O O . ALA A 1 231 ? 15.118 -4.953 -1.725 1.00 95.69 231 ALA A O 1
ATOM 1679 N N . CYS A 1 232 ? 13.223 -5.566 -2.769 1.00 96.62 232 CYS A N 1
ATOM 1680 C CA . CYS A 1 232 ? 13.389 -4.666 -3.912 1.00 96.62 232 CYS A CA 1
ATOM 1681 C C . CYS A 1 232 ? 12.591 -3.370 -3.740 1.00 96.62 232 CYS A C 1
ATOM 1683 O O . CYS A 1 232 ? 13.045 -2.301 -4.139 1.00 96.62 232 CYS A O 1
ATOM 1685 N N . HIS A 1 233 ? 11.398 -3.457 -3.160 1.00 97.31 233 HIS A N 1
ATOM 1686 C CA . HIS A 1 233 ? 10.441 -2.356 -3.151 1.00 97.31 233 HIS A CA 1
ATOM 1687 C C . HIS A 1 233 ? 10.345 -1.623 -1.808 1.00 97.31 233 HIS A C 1
ATOM 1689 O O . HIS A 1 233 ? 9.843 -0.507 -1.797 1.00 97.31 233 HIS A O 1
ATOM 1695 N N . GLY A 1 234 ? 10.817 -2.188 -0.694 1.00 95.56 234 GLY A N 1
ATOM 1696 C CA . GLY A 1 234 ? 10.581 -1.663 0.657 1.00 95.56 234 GLY A CA 1
ATOM 1697 C C . GLY A 1 234 ? 9.3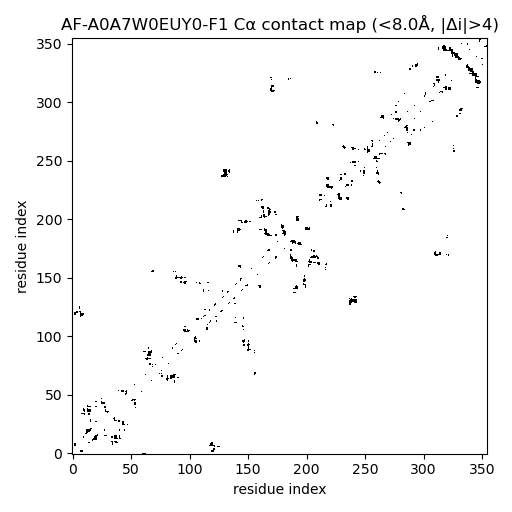31 -2.260 1.315 1.00 95.56 234 GLY A C 1
ATOM 1698 O O . GLY A 1 234 ? 8.577 -3.011 0.697 1.00 95.56 234 GLY A O 1
ATOM 1699 N N . SER A 1 235 ? 9.101 -1.971 2.594 1.00 94.25 235 SER A N 1
ATOM 1700 C CA . SER A 1 235 ? 7.996 -2.586 3.339 1.00 94.25 235 SER A CA 1
ATOM 1701 C C . SER A 1 235 ? 6.630 -1.993 2.985 1.00 94.25 235 SER A C 1
ATOM 1703 O O . SER A 1 235 ? 6.514 -0.894 2.437 1.00 94.25 235 SER A O 1
ATOM 1705 N N . THR A 1 236 ? 5.563 -2.717 3.327 1.00 93.12 236 THR A N 1
ATOM 1706 C CA . THR A 1 236 ? 4.183 -2.210 3.189 1.00 93.12 236 THR A CA 1
ATOM 1707 C C . THR A 1 236 ? 4.041 -0.814 3.827 1.00 93.12 236 THR A C 1
ATOM 1709 O O . THR A 1 236 ? 4.542 -0.579 4.924 1.00 93.12 236 THR A O 1
ATOM 1712 N N . HIS A 1 237 ? 3.364 0.114 3.136 1.00 93.94 237 HIS A N 1
ATOM 1713 C CA . HIS A 1 237 ? 3.217 1.545 3.484 1.00 93.94 237 HIS A CA 1
ATOM 1714 C C . HIS A 1 237 ? 4.496 2.413 3.430 1.00 93.94 237 HIS A C 1
ATOM 1716 O O . HIS A 1 237 ? 4.404 3.645 3.465 1.00 93.94 237 HIS A O 1
ATOM 1722 N N . ALA A 1 238 ? 5.668 1.805 3.248 1.00 94.75 238 ALA A N 1
ATOM 1723 C CA . ALA A 1 238 ? 6.960 2.476 3.099 1.00 94.75 238 ALA A CA 1
ATOM 1724 C C . ALA A 1 238 ? 7.725 2.001 1.846 1.00 94.75 238 ALA A C 1
ATOM 1726 O O . ALA A 1 238 ? 8.955 2.009 1.819 1.00 94.75 238 ALA A O 1
ATOM 1727 N N . VAL A 1 239 ? 6.989 1.602 0.802 1.00 96.25 239 VAL A N 1
ATOM 1728 C CA . VAL A 1 239 ? 7.548 1.259 -0.515 1.00 96.25 239 VAL A CA 1
ATOM 1729 C C . VAL A 1 239 ? 8.330 2.453 -1.063 1.00 96.25 239 VAL A C 1
ATOM 1731 O O . VAL A 1 239 ? 7.857 3.581 -0.989 1.00 96.25 239 VAL A O 1
ATOM 1734 N N . TRP A 1 240 ? 9.525 2.244 -1.598 1.00 96.38 240 TRP A N 1
ATOM 1735 C CA . TRP A 1 240 ? 10.420 3.319 -2.018 1.00 96.38 240 TRP A CA 1
ATOM 1736 C C . TRP A 1 240 ? 10.021 3.949 -3.360 1.00 96.38 240 TRP A C 1
ATOM 1738 O O . TRP A 1 240 ? 9.508 3.252 -4.238 1.00 96.38 240 TRP A O 1
ATOM 1748 N N . PRO A 1 241 ? 10.317 5.245 -3.576 1.00 96.00 241 PRO A N 1
ATOM 1749 C CA . PRO A 1 241 ? 11.000 6.160 -2.656 1.00 96.00 241 PRO A CA 1
ATOM 1750 C C . PRO A 1 241 ? 10.047 6.904 -1.708 1.00 96.00 241 PRO A C 1
ATOM 1752 O O . PRO A 1 241 ? 8.867 7.101 -2.001 1.00 96.00 241 PRO A O 1
ATOM 1755 N N . ASN A 1 242 ? 10.604 7.398 -0.603 1.00 95.69 242 ASN A N 1
ATOM 1756 C CA . ASN A 1 242 ? 9.992 8.480 0.171 1.00 95.69 242 ASN A CA 1
ATOM 1757 C C . ASN A 1 242 ? 10.269 9.823 -0.539 1.00 95.69 242 ASN A C 1
ATOM 1759 O O . ASN A 1 242 ? 11.377 10.029 -1.040 1.00 95.69 242 ASN A O 1
ATOM 1763 N N . ALA A 1 243 ? 9.278 10.720 -0.598 1.00 93.88 243 ALA A N 1
ATOM 1764 C CA . ALA A 1 243 ? 9.397 12.038 -1.231 1.00 93.88 243 ALA A CA 1
ATOM 1765 C C . ALA A 1 243 ? 10.493 12.915 -0.606 1.00 93.88 243 ALA A C 1
ATOM 1767 O O . ALA A 1 243 ? 11.138 13.696 -1.308 1.00 93.88 243 ALA A O 1
ATOM 1768 N N . ASP A 1 244 ? 10.704 12.798 0.707 1.00 94.31 244 ASP A N 1
ATOM 1769 C CA . ASP A 1 244 ? 11.813 13.467 1.372 1.00 94.31 244 ASP A CA 1
ATOM 1770 C C . ASP A 1 244 ? 13.113 12.719 1.060 1.00 94.31 244 ASP A C 1
ATOM 1772 O O . ASP A 1 244 ? 13.381 11.618 1.550 1.00 94.31 244 ASP A O 1
ATOM 1776 N N . ALA A 1 245 ? 13.961 13.346 0.247 1.00 92.56 245 ALA A N 1
ATOM 1777 C CA . ALA A 1 245 ? 15.253 12.795 -0.127 1.00 92.56 245 ALA A CA 1
ATOM 1778 C C . ALA A 1 245 ? 16.147 12.494 1.092 1.00 92.56 245 ALA A C 1
ATOM 1780 O O . ALA A 1 245 ? 17.002 11.612 0.999 1.00 92.56 245 ALA A O 1
ATOM 1781 N N . ALA A 1 246 ? 15.982 13.191 2.219 1.00 94.00 246 ALA A N 1
ATOM 1782 C CA . ALA A 1 246 ? 16.744 12.956 3.443 1.00 94.00 246 ALA A CA 1
ATOM 1783 C C . ALA A 1 246 ? 16.143 11.858 4.341 1.00 94.00 246 ALA A C 1
ATOM 1785 O O . ALA A 1 246 ? 16.786 11.465 5.315 1.00 94.00 246 ALA A O 1
ATOM 1786 N N . ALA A 1 247 ? 14.954 11.335 4.021 1.00 94.19 247 ALA A N 1
ATOM 1787 C CA . ALA A 1 247 ? 14.300 10.315 4.829 1.00 94.19 247 ALA A CA 1
ATOM 1788 C C . ALA A 1 247 ? 15.130 9.028 4.926 1.00 94.19 247 ALA A C 1
ATOM 1790 O O . ALA A 1 247 ? 15.695 8.541 3.941 1.00 94.19 247 ALA A O 1
ATOM 1791 N N . ASN A 1 248 ? 15.116 8.426 6.118 1.00 93.94 248 ASN A N 1
ATOM 1792 C CA . ASN A 1 248 ? 15.823 7.176 6.395 1.00 93.94 248 ASN A CA 1
ATOM 1793 C C . ASN A 1 248 ? 15.374 6.024 5.484 1.00 93.94 248 ASN A C 1
ATOM 1795 O O . ASN A 1 248 ? 16.197 5.172 5.154 1.00 93.94 248 ASN A O 1
ATOM 1799 N N . ASP A 1 249 ? 14.115 6.011 5.025 1.00 94.25 249 ASP A N 1
ATOM 1800 C CA . ASP A 1 249 ? 13.622 4.987 4.095 1.00 94.25 249 ASP A CA 1
ATOM 1801 C C . ASP A 1 249 ? 14.437 4.957 2.787 1.00 94.25 249 ASP A C 1
ATOM 1803 O O . ASP A 1 249 ? 14.636 3.894 2.212 1.00 94.25 249 ASP A O 1
ATOM 1807 N N . ASN A 1 250 ? 14.989 6.093 2.345 1.00 95.75 250 ASN A N 1
ATOM 1808 C CA . ASN A 1 250 ? 15.774 6.171 1.112 1.00 95.75 250 ASN A CA 1
ATOM 1809 C C . ASN A 1 250 ? 17.239 5.720 1.282 1.00 95.75 250 ASN A C 1
ATOM 1811 O O . ASN A 1 250 ? 17.938 5.535 0.284 1.00 95.75 250 ASN A O 1
ATOM 1815 N N . VAL A 1 251 ? 17.734 5.555 2.517 1.00 96.50 251 VAL A N 1
ATOM 1816 C CA . VAL A 1 251 ? 19.154 5.255 2.789 1.00 96.50 251 VAL A CA 1
ATOM 1817 C C . VAL A 1 251 ? 19.560 3.899 2.219 1.00 96.50 251 VAL A C 1
ATOM 1819 O O . VAL A 1 251 ? 20.609 3.802 1.586 1.00 96.50 251 VAL A O 1
ATOM 1822 N N . ALA A 1 252 ? 18.730 2.868 2.395 1.00 95.38 252 ALA A N 1
ATOM 1823 C CA . ALA A 1 252 ? 19.033 1.524 1.905 1.00 95.38 252 ALA A CA 1
ATOM 1824 C C . ALA A 1 252 ? 19.219 1.507 0.379 1.00 95.38 252 ALA A C 1
ATOM 1826 O O . ALA A 1 252 ? 20.262 1.071 -0.103 1.00 95.38 252 ALA A O 1
ATOM 1827 N N . ALA A 1 253 ? 18.261 2.062 -0.370 1.00 96.44 253 ALA A N 1
ATOM 1828 C CA . ALA A 1 253 ? 18.350 2.168 -1.825 1.00 96.44 253 ALA A CA 1
ATOM 1829 C C . ALA A 1 253 ? 19.599 2.949 -2.265 1.00 96.44 253 ALA A C 1
ATOM 1831 O O . ALA A 1 253 ? 20.384 2.467 -3.079 1.00 96.44 253 ALA A O 1
ATOM 1832 N N . LYS A 1 254 ? 19.865 4.107 -1.649 1.00 96.94 254 LYS A N 1
ATOM 1833 C CA . LYS A 1 254 ? 21.043 4.922 -1.980 1.00 96.94 254 LYS A CA 1
ATOM 1834 C C . LYS A 1 254 ? 22.361 4.184 -1.768 1.00 96.94 254 LYS A C 1
ATOM 1836 O O . LYS A 1 254 ? 23.257 4.314 -2.594 1.00 96.94 254 LYS A O 1
ATOM 1841 N N . LEU A 1 255 ? 22.486 3.415 -0.688 1.00 96.75 255 LEU A N 1
ATOM 1842 C CA . LEU A 1 255 ? 23.690 2.625 -0.423 1.00 96.75 255 LEU A CA 1
ATOM 1843 C C . LEU A 1 255 ? 23.860 1.468 -1.417 1.00 96.75 255 LEU A C 1
ATOM 1845 O O . LEU A 1 255 ? 24.987 1.132 -1.764 1.00 96.75 255 LEU A O 1
ATOM 1849 N N . LEU A 1 256 ? 22.756 0.866 -1.861 1.00 96.19 256 LEU A N 1
ATOM 1850 C CA . LEU A 1 256 ? 22.758 -0.339 -2.692 1.00 96.19 256 LEU A CA 1
ATOM 1851 C C . LEU A 1 256 ? 22.910 -0.070 -4.195 1.00 96.19 256 LEU A C 1
ATOM 1853 O O . LEU A 1 256 ? 23.538 -0.866 -4.890 1.00 96.19 256 LEU A O 1
ATOM 1857 N N . GLN A 1 257 ? 22.326 1.017 -4.701 1.00 95.88 257 GLN A N 1
ATOM 1858 C CA . GLN A 1 257 ? 22.314 1.334 -6.137 1.00 95.88 257 GLN A CA 1
ATOM 1859 C C . GLN A 1 257 ? 22.736 2.777 -6.462 1.00 95.88 257 GLN A C 1
ATOM 1861 O O . GLN A 1 257 ? 22.713 3.192 -7.616 1.00 95.88 257 GLN A O 1
ATOM 1866 N N . GLY A 1 258 ? 23.125 3.572 -5.460 1.00 95.56 258 GLY A N 1
ATOM 1867 C CA . GLY A 1 258 ? 23.585 4.953 -5.652 1.00 95.56 258 GLY A CA 1
ATOM 1868 C C . GLY A 1 258 ? 22.469 5.992 -5.806 1.00 95.56 258 GLY A C 1
ATOM 1869 O O . GLY A 1 258 ? 22.753 7.187 -5.867 1.00 95.56 258 GLY A O 1
ATOM 1870 N N . HIS A 1 259 ? 21.201 5.574 -5.828 1.00 96.00 259 HIS A N 1
ATOM 1871 C CA . HIS A 1 259 ? 20.037 6.457 -5.897 1.00 96.00 259 HIS A CA 1
ATOM 1872 C C . HIS A 1 259 ? 18.853 5.910 -5.086 1.00 96.00 259 HIS A C 1
ATOM 1874 O O . HIS A 1 259 ? 18.826 4.751 -4.677 1.00 96.00 259 HIS A O 1
ATOM 1880 N N . ASP A 1 260 ? 17.874 6.772 -4.818 1.00 95.88 260 ASP A N 1
ATOM 1881 C CA . ASP A 1 260 ? 16.621 6.401 -4.164 1.00 95.88 260 ASP A CA 1
ATOM 1882 C C . ASP A 1 260 ? 15.680 5.626 -5.102 1.00 95.88 260 ASP A C 1
ATOM 1884 O O . ASP A 1 260 ? 15.862 5.587 -6.321 1.00 95.88 260 ASP A O 1
ATOM 1888 N N . GLY A 1 261 ? 14.651 5.013 -4.518 1.00 95.81 261 GLY A N 1
ATOM 1889 C CA . GLY A 1 261 ? 13.635 4.250 -5.238 1.00 95.81 261 GLY A CA 1
ATOM 1890 C C . GLY A 1 261 ? 13.793 2.744 -5.084 1.00 95.81 261 GLY A C 1
ATOM 1891 O O . GLY A 1 261 ? 14.623 2.256 -4.321 1.00 95.81 261 GLY A O 1
ATOM 1892 N N . THR A 1 262 ? 12.950 2.008 -5.798 1.00 96.06 262 THR A N 1
ATOM 1893 C CA . THR A 1 262 ? 12.990 0.545 -5.837 1.00 96.06 262 THR A CA 1
ATOM 1894 C C . THR A 1 262 ? 14.335 0.064 -6.382 1.00 96.06 262 THR A C 1
ATOM 1896 O O . THR A 1 262 ? 14.877 0.688 -7.297 1.00 96.06 262 THR A O 1
ATOM 1899 N N . ILE A 1 263 ? 14.863 -1.041 -5.857 1.00 97.19 263 ILE A N 1
ATOM 1900 C CA . ILE A 1 263 ? 16.079 -1.671 -6.381 1.00 97.19 263 ILE A CA 1
ATOM 1901 C C . ILE A 1 263 ? 15.795 -2.169 -7.794 1.00 97.19 263 ILE A C 1
ATOM 1903 O O . ILE A 1 263 ? 14.981 -3.072 -7.986 1.00 97.19 263 ILE A O 1
ATOM 1907 N N . ILE A 1 264 ? 16.451 -1.549 -8.767 1.00 95.88 264 ILE A N 1
ATOM 1908 C CA . ILE A 1 264 ? 16.267 -1.824 -10.196 1.00 95.88 264 ILE A CA 1
ATOM 1909 C C . ILE A 1 264 ? 17.601 -2.063 -10.908 1.00 95.88 264 ILE A C 1
ATOM 1911 O O . ILE A 1 264 ? 17.643 -2.726 -11.941 1.00 95.88 264 ILE A O 1
ATOM 1915 N N . GLU A 1 265 ? 18.701 -1.576 -10.336 1.00 94.62 265 GLU A N 1
ATOM 1916 C CA . GLU A 1 265 ? 20.046 -1.805 -10.847 1.00 94.62 265 GLU A CA 1
ATOM 1917 C C . GLU A 1 265 ? 20.461 -3.260 -10.580 1.00 94.62 265 GLU A C 1
ATOM 1919 O O .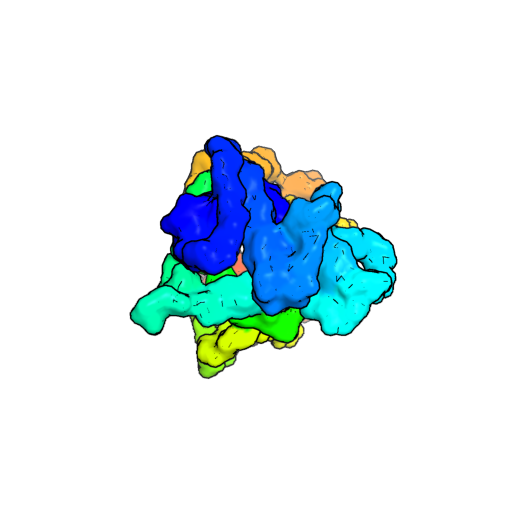 GLU A 1 265 ? 20.715 -3.659 -9.442 1.00 94.62 265 GLU A O 1
ATOM 1924 N N . CYS A 1 266 ? 20.538 -4.088 -11.629 1.00 93.69 266 CYS A N 1
ATOM 1925 C CA . CYS A 1 266 ? 20.833 -5.520 -11.478 1.00 93.69 266 CYS A CA 1
ATOM 1926 C C . CYS A 1 266 ? 22.187 -5.771 -10.788 1.00 93.69 266 CYS A C 1
ATOM 1928 O O . CYS A 1 266 ? 22.375 -6.787 -10.114 1.00 93.69 266 CYS A O 1
ATOM 1930 N N . THR A 1 267 ? 23.121 -4.827 -10.923 1.00 93.50 267 THR A N 1
ATOM 1931 C CA . THR A 1 267 ? 24.458 -4.868 -10.320 1.00 93.50 267 THR A CA 1
ATOM 1932 C C . THR A 1 267 ? 24.465 -4.706 -8.800 1.00 93.50 267 THR A C 1
ATOM 1934 O O . THR A 1 267 ? 25.477 -4.997 -8.167 1.00 93.50 267 THR A O 1
ATOM 1937 N N . THR A 1 268 ? 23.338 -4.325 -8.186 1.00 94.62 268 THR A N 1
ATOM 1938 C CA . THR A 1 268 ? 23.175 -4.371 -6.727 1.00 94.62 268 THR A CA 1
ATOM 1939 C C . THR A 1 268 ? 23.332 -5.794 -6.183 1.00 94.62 268 THR A C 1
ATOM 1941 O O . THR A 1 268 ? 23.852 -5.977 -5.083 1.00 94.62 268 THR A O 1
ATOM 1944 N N . CYS A 1 269 ? 22.909 -6.804 -6.950 1.00 94.00 269 CYS A N 1
ATOM 1945 C CA . CYS A 1 269 ? 22.947 -8.209 -6.531 1.00 94.00 269 CYS A CA 1
ATOM 1946 C C . CYS A 1 269 ? 23.870 -9.073 -7.399 1.00 94.00 269 CYS A C 1
ATOM 1948 O O . CYS A 1 269 ? 24.444 -10.047 -6.913 1.00 94.00 269 CYS A O 1
ATOM 1950 N N . HIS A 1 270 ? 24.012 -8.741 -8.681 1.00 94.25 270 HIS A N 1
ATOM 1951 C CA . HIS A 1 270 ? 24.832 -9.491 -9.625 1.00 94.25 270 HIS A CA 1
ATOM 1952 C C . HIS A 1 270 ? 26.170 -8.795 -9.859 1.00 94.25 270 HIS A C 1
ATOM 1954 O O . HIS A 1 270 ? 26.236 -7.576 -9.969 1.00 94.25 270 HIS A O 1
ATOM 1960 N N . ALA A 1 271 ? 27.253 -9.559 -10.000 1.00 93.69 271 ALA A N 1
ATOM 1961 C CA . ALA A 1 271 ? 28.537 -8.965 -10.359 1.00 93.69 271 ALA A CA 1
ATOM 1962 C C . ALA A 1 271 ? 28.439 -8.288 -11.739 1.00 93.69 271 ALA A C 1
ATOM 1964 O O . ALA A 1 271 ? 27.826 -8.837 -12.661 1.00 93.69 271 ALA A O 1
ATOM 1965 N N . SER A 1 272 ? 29.053 -7.117 -11.904 1.00 89.81 272 SER A N 1
ATOM 1966 C CA . SER A 1 272 ? 29.059 -6.404 -13.185 1.00 89.81 272 SER A CA 1
ATOM 1967 C C . SER A 1 272 ? 29.559 -7.304 -14.316 1.00 89.81 272 SER A C 1
ATOM 1969 O O . SER A 1 272 ? 30.585 -7.970 -14.185 1.00 89.81 272 SER A O 1
ATOM 1971 N N . GLY A 1 273 ? 28.810 -7.361 -15.417 1.00 86.19 273 GLY A N 1
ATOM 1972 C CA . GLY A 1 273 ? 29.138 -8.210 -16.564 1.00 86.19 273 GLY A CA 1
ATOM 1973 C C . GLY A 1 273 ? 28.810 -9.702 -16.402 1.00 86.19 273 GLY A C 1
ATOM 1974 O O . GLY A 1 273 ? 28.906 -10.447 -17.375 1.00 86.19 273 GLY A O 1
ATOM 1975 N N . SER A 1 274 ? 28.404 -10.164 -15.214 1.00 91.19 274 SER A N 1
ATOM 1976 C CA . SER A 1 274 ? 28.166 -11.598 -14.965 1.00 91.19 274 SER A CA 1
ATOM 1977 C C . SER A 1 274 ? 26.848 -12.125 -15.531 1.00 91.19 274 SER A C 1
ATOM 1979 O O . SER A 1 274 ? 26.742 -13.314 -15.822 1.00 91.19 274 SER A O 1
ATOM 1981 N N . LEU A 1 275 ? 25.851 -11.256 -15.704 1.00 91.00 275 LEU A N 1
ATOM 1982 C CA . LEU A 1 275 ? 24.580 -11.627 -16.316 1.00 91.00 275 LEU A CA 1
ATOM 1983 C C . LEU A 1 275 ? 24.737 -11.750 -17.829 1.00 91.00 275 LEU A C 1
ATOM 1985 O O . LEU A 1 275 ? 25.308 -10.865 -18.467 1.00 91.00 275 LEU A O 1
ATOM 1989 N N . SER A 1 276 ? 24.187 -12.809 -18.417 1.00 91.69 276 SER A N 1
ATOM 1990 C CA . SER A 1 276 ? 23.907 -12.824 -19.852 1.00 91.69 276 SER A CA 1
ATOM 1991 C C . SER A 1 276 ? 22.857 -11.758 -20.190 1.00 91.69 276 SER A C 1
ATOM 1993 O O . SER A 1 276 ? 22.073 -11.365 -19.319 1.00 91.69 276 SER A O 1
ATOM 1995 N N . ARG A 1 277 ? 22.815 -11.306 -21.451 1.00 92.44 277 ARG A N 1
ATOM 1996 C CA . ARG A 1 277 ? 21.665 -10.535 -21.948 1.00 92.44 277 ARG A CA 1
ATOM 1997 C C . ARG A 1 277 ? 20.402 -11.375 -21.764 1.00 92.44 277 ARG A C 1
ATOM 1999 O O . ARG A 1 277 ? 20.419 -12.579 -22.023 1.00 92.44 277 ARG A O 1
ATOM 2006 N N . THR A 1 278 ? 19.349 -10.764 -21.248 1.00 92.06 278 THR A N 1
ATOM 2007 C CA . THR A 1 278 ? 18.098 -11.443 -20.922 1.00 92.06 278 THR A CA 1
ATOM 2008 C C . THR A 1 278 ? 16.947 -10.450 -20.900 1.00 92.06 278 THR A C 1
ATOM 2010 O O . THR A 1 278 ? 17.164 -9.252 -20.747 1.00 92.06 278 THR A O 1
ATOM 2013 N N . VAL A 1 279 ? 15.730 -10.974 -21.000 1.00 94.19 279 VAL A N 1
ATOM 2014 C CA . VAL A 1 279 ? 14.465 -10.270 -20.751 1.00 94.19 279 VAL A CA 1
ATOM 2015 C C . VAL A 1 279 ? 13.657 -10.923 -19.614 1.00 94.19 279 VAL A C 1
ATOM 2017 O O . VAL A 1 279 ? 12.544 -10.506 -19.302 1.00 94.19 279 VAL A O 1
ATOM 2020 N N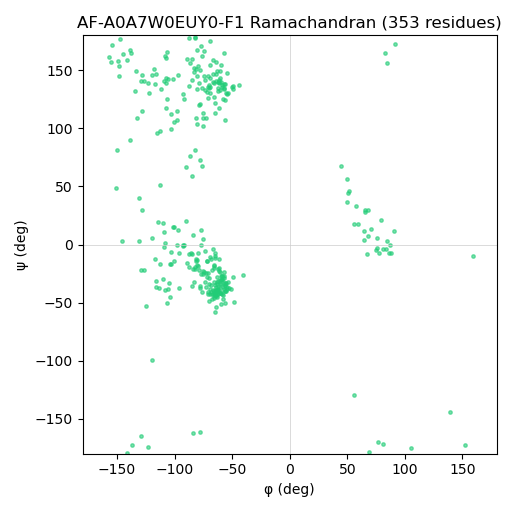 . GLU A 1 280 ? 14.248 -11.922 -18.950 1.00 91.62 280 GLU A N 1
ATOM 2021 C CA . GLU A 1 280 ? 13.651 -12.735 -17.878 1.00 91.62 280 GLU A CA 1
ATOM 2022 C C . GLU A 1 280 ? 13.881 -12.142 -16.474 1.00 91.62 280 GLU A C 1
ATOM 2024 O O . GLU A 1 280 ? 13.850 -12.841 -15.455 1.00 91.62 280 GLU A O 1
ATOM 2029 N N . GLY A 1 281 ? 14.181 -10.844 -16.393 1.00 94.25 281 GLY A N 1
ATOM 2030 C CA . GLY A 1 281 ? 14.302 -10.137 -15.126 1.00 94.25 281 GLY A CA 1
ATOM 2031 C C . GLY A 1 281 ? 12.952 -9.969 -14.417 1.00 94.25 281 GLY A C 1
ATOM 2032 O O . GLY A 1 281 ? 11.891 -10.316 -14.950 1.00 94.25 281 GLY A O 1
ATOM 2033 N N . PRO A 1 282 ? 12.957 -9.411 -13.192 1.00 94.94 282 PRO A N 1
ATOM 2034 C CA . PRO A 1 282 ? 11.726 -9.072 -12.482 1.00 94.94 282 PRO A CA 1
ATOM 2035 C C . PRO A 1 282 ? 10.783 -8.273 -13.388 1.00 94.94 282 PRO A C 1
ATOM 2037 O O . PRO A 1 282 ? 11.220 -7.344 -14.056 1.00 94.94 282 PRO A O 1
ATOM 2040 N N . HIS A 1 283 ? 9.499 -8.631 -13.429 1.00 95.88 283 HIS A N 1
ATOM 2041 C CA . HIS A 1 283 ? 8.490 -7.961 -14.267 1.00 95.88 283 HIS A CA 1
ATOM 2042 C C . HIS A 1 283 ? 8.777 -7.977 -15.783 1.00 95.88 283 HIS A C 1
ATOM 2044 O O . HIS A 1 283 ? 8.172 -7.200 -16.524 1.00 95.88 283 HIS A O 1
ATOM 2050 N N . GLY A 1 284 ? 9.660 -8.863 -16.259 1.00 94.81 284 GLY A N 1
ATOM 2051 C CA . GLY A 1 284 ? 10.107 -8.909 -17.654 1.00 94.81 284 GLY A CA 1
ATOM 2052 C C . GLY A 1 284 ? 11.164 -7.854 -17.988 1.00 94.81 284 GLY A C 1
ATOM 2053 O O . GLY A 1 284 ? 11.300 -7.469 -19.147 1.00 94.81 284 GLY A O 1
ATOM 2054 N N . LEU A 1 285 ? 11.868 -7.330 -16.981 1.00 95.69 285 LEU A N 1
ATOM 2055 C CA . LEU A 1 285 ? 12.957 -6.385 -17.195 1.00 95.69 285 LEU A CA 1
ATOM 2056 C C . LEU A 1 285 ? 14.128 -7.055 -17.916 1.00 95.69 285 LEU A C 1
ATOM 2058 O O . LEU A 1 285 ? 14.527 -8.176 -17.592 1.00 95.69 285 LEU A O 1
ATOM 2062 N N . HIS A 1 286 ? 14.715 -6.316 -18.850 1.00 95.31 286 HIS A N 1
ATOM 2063 C CA . HIS A 1 286 ? 16.029 -6.634 -19.384 1.00 95.31 286 HIS A CA 1
ATOM 2064 C C . HIS A 1 286 ? 17.144 -6.116 -18.467 1.00 95.31 286 HIS A C 1
ATOM 2066 O O . HIS A 1 286 ? 16.880 -5.473 -17.449 1.00 95.31 286 HIS A O 1
ATOM 2072 N N . ASN A 1 287 ? 18.403 -6.385 -18.818 1.00 93.44 287 ASN A N 1
ATOM 2073 C CA . ASN A 1 287 ? 19.568 -5.907 -18.073 1.00 93.44 287 ASN A CA 1
ATOM 2074 C C . ASN A 1 287 ? 19.543 -4.371 -17.951 1.00 93.44 287 ASN A C 1
ATOM 2076 O O . ASN A 1 287 ? 19.784 -3.651 -18.923 1.00 93.44 287 ASN A O 1
ATOM 2080 N N . VAL A 1 288 ? 19.242 -3.862 -16.756 1.00 92.69 288 VAL A N 1
ATOM 2081 C CA . VAL A 1 288 ? 19.202 -2.422 -16.477 1.00 92.69 288 VAL A CA 1
ATOM 2082 C C . VAL A 1 288 ? 20.621 -1.915 -16.248 1.00 92.69 288 VAL A C 1
ATOM 2084 O O . VAL A 1 288 ? 21.378 -2.519 -15.491 1.00 92.69 288 VAL A O 1
ATOM 2087 N N . ASN A 1 289 ? 20.952 -0.784 -16.884 1.00 88.50 289 ASN A N 1
ATOM 2088 C CA . ASN A 1 289 ? 22.261 -0.121 -16.770 1.00 88.50 289 ASN A CA 1
ATOM 2089 C C . ASN A 1 289 ? 23.448 -1.008 -17.175 1.00 88.50 289 ASN A C 1
ATOM 2091 O O . ASN A 1 289 ? 24.545 -0.915 -16.626 1.00 88.50 289 ASN A O 1
ATOM 2095 N N . ASP A 1 290 ? 23.216 -1.889 -18.140 1.00 89.69 290 ASP A N 1
ATOM 2096 C CA . ASP A 1 290 ? 24.243 -2.737 -18.716 1.00 89.69 290 ASP A CA 1
ATOM 2097 C C . ASP A 1 290 ? 24.632 -2.167 -20.077 1.00 89.69 290 ASP A C 1
ATOM 2099 O O . ASP A 1 290 ? 23.824 -2.166 -21.004 1.00 89.69 290 ASP A O 1
ATOM 2103 N N . THR A 1 291 ? 25.859 -1.663 -20.214 1.00 87.31 291 THR A N 1
ATOM 2104 C CA . THR A 1 291 ? 26.324 -1.068 -21.478 1.00 87.31 291 THR A CA 1
ATOM 2105 C C . THR A 1 291 ? 26.285 -2.067 -22.627 1.00 87.31 291 THR A C 1
ATOM 2107 O O . THR A 1 291 ? 26.046 -1.675 -23.760 1.00 87.31 291 THR A O 1
ATOM 2110 N N . ARG A 1 292 ? 26.407 -3.368 -22.337 1.00 87.44 292 ARG A N 1
ATOM 2111 C CA . ARG A 1 292 ? 26.292 -4.427 -23.345 1.00 87.44 292 ARG A CA 1
ATOM 2112 C C . ARG A 1 292 ? 24.882 -4.545 -23.904 1.00 87.44 292 ARG A C 1
ATOM 2114 O O . ARG A 1 292 ? 24.727 -5.153 -24.951 1.00 87.44 292 ARG A O 1
ATOM 2121 N N . TRP A 1 293 ? 23.857 -4.067 -23.198 1.00 89.50 293 TRP A N 1
ATOM 2122 C CA . TRP A 1 293 ? 22.505 -4.002 -23.748 1.00 89.50 293 TRP A CA 1
ATOM 2123 C C . TRP A 1 293 ? 22.417 -2.911 -24.816 1.00 89.50 293 TRP A C 1
ATOM 2125 O O . TRP A 1 293 ? 21.850 -3.154 -25.867 1.00 89.50 293 TRP A O 1
ATOM 2135 N N . ALA A 1 294 ? 23.011 -1.738 -24.574 1.00 85.44 294 ALA A N 1
ATOM 2136 C CA . ALA A 1 294 ? 23.019 -0.634 -25.536 1.00 85.44 294 ALA A CA 1
ATOM 2137 C C . ALA A 1 294 ? 23.962 -0.883 -26.731 1.00 85.44 294 ALA A C 1
ATOM 2139 O O . ALA A 1 294 ? 23.652 -0.480 -27.845 1.00 85.44 294 ALA A O 1
ATOM 2140 N N . ASP A 1 295 ? 25.067 -1.596 -26.508 1.00 83.88 295 ASP A N 1
ATOM 2141 C CA . ASP A 1 295 ? 26.084 -1.944 -27.510 1.00 83.88 295 ASP A CA 1
ATOM 2142 C C . ASP A 1 295 ? 25.711 -3.226 -28.295 1.00 83.88 295 ASP A C 1
ATOM 2144 O O . ASP A 1 295 ? 26.391 -4.259 -28.238 1.00 83.88 295 ASP A O 1
ATOM 2148 N N . GLY A 1 296 ? 24.547 -3.185 -28.955 1.00 81.12 296 GLY A N 1
ATOM 2149 C CA . GLY A 1 296 ? 24.030 -4.232 -29.851 1.00 81.12 296 GLY A CA 1
ATOM 2150 C C . GLY A 1 296 ? 23.608 -5.558 -29.195 1.00 81.12 296 GLY A C 1
ATOM 2151 O O . GLY A 1 296 ? 23.655 -5.748 -27.977 1.00 81.12 296 GLY A O 1
ATOM 2152 N N . GLY A 1 297 ? 23.168 -6.507 -30.021 1.00 85.06 297 GLY A N 1
ATOM 2153 C CA . GLY A 1 297 ? 22.613 -7.815 -29.660 1.00 85.06 297 GLY A CA 1
ATOM 2154 C C . GLY A 1 297 ? 21.292 -7.803 -28.882 1.00 85.06 297 GLY A C 1
ATOM 2155 O O . GLY A 1 297 ? 20.855 -8.870 -28.450 1.00 85.06 297 GLY A O 1
ATOM 2156 N N . HIS A 1 298 ? 20.677 -6.641 -28.638 1.00 91.38 298 HIS A N 1
ATOM 2157 C CA . HIS A 1 298 ? 19.321 -6.567 -28.081 1.00 91.38 298 HIS A CA 1
ATOM 2158 C C . HIS A 1 298 ? 18.250 -6.609 -29.183 1.00 91.38 298 HIS A C 1
ATOM 2160 O O . HIS A 1 298 ? 17.107 -6.972 -28.906 1.00 91.38 298 HIS A O 1
ATOM 2166 N N . GLU A 1 299 ? 18.632 -6.309 -30.426 1.00 91.25 299 GLU A N 1
ATOM 2167 C CA . GLU A 1 299 ? 17.822 -6.457 -31.634 1.00 91.25 299 GLU A CA 1
ATOM 2168 C C . GLU A 1 299 ? 17.302 -7.886 -31.794 1.00 91.25 299 GLU A C 1
ATOM 2170 O O . GLU A 1 299 ? 16.118 -8.064 -32.049 1.00 91.25 299 GLU A O 1
ATOM 2175 N N . ASP A 1 300 ? 18.119 -8.903 -31.495 1.00 93.50 300 ASP A N 1
ATOM 2176 C CA . ASP A 1 300 ? 17.691 -10.306 -31.531 1.00 93.50 300 ASP A CA 1
ATOM 2177 C C . ASP A 1 300 ? 16.486 -10.550 -30.607 1.00 93.50 300 ASP A C 1
ATOM 2179 O O . ASP A 1 300 ? 15.577 -11.310 -30.937 1.00 93.50 300 ASP A O 1
ATOM 2183 N N . PHE A 1 301 ? 16.443 -9.917 -29.430 1.00 95.19 301 PHE A N 1
ATOM 2184 C CA . PHE A 1 301 ? 15.308 -10.065 -28.512 1.00 95.19 301 PHE A CA 1
ATOM 2185 C C . PHE A 1 301 ? 14.053 -9.396 -29.072 1.00 95.19 301 PHE A C 1
ATOM 2187 O O . PHE A 1 301 ? 12.962 -9.948 -28.942 1.00 95.19 301 PHE A O 1
ATOM 2194 N N . TYR A 1 302 ? 14.215 -8.245 -29.723 1.00 94.56 302 TYR A N 1
ATOM 2195 C CA . TYR A 1 302 ? 13.123 -7.538 -30.378 1.00 94.56 302 TYR A CA 1
ATOM 2196 C C . TYR A 1 302 ? 12.572 -8.305 -31.589 1.00 94.56 302 TYR A C 1
ATOM 2198 O O . TYR A 1 302 ? 11.362 -8.474 -31.710 1.00 94.56 302 TYR A O 1
ATOM 2206 N N . GLU A 1 303 ? 13.441 -8.807 -32.468 1.00 94.44 303 GLU A N 1
ATOM 2207 C CA . GLU A 1 303 ? 13.047 -9.569 -33.658 1.00 94.44 303 GLU A CA 1
ATOM 2208 C C . GLU A 1 303 ? 12.336 -10.878 -33.293 1.00 94.44 303 GLU A C 1
ATOM 2210 O O . GLU A 1 303 ? 11.416 -11.309 -33.992 1.00 94.44 303 GLU A O 1
ATOM 2215 N N . ASN A 1 304 ? 12.739 -11.500 -32.182 1.00 96.19 304 ASN A N 1
ATOM 2216 C CA . ASN A 1 304 ? 12.112 -12.718 -31.682 1.00 96.19 304 ASN A CA 1
ATOM 2217 C C . ASN A 1 304 ? 10.766 -12.457 -30.985 1.00 96.19 304 ASN A C 1
ATOM 2219 O O . ASN A 1 304 ? 9.835 -13.245 -31.165 1.00 96.19 304 ASN A O 1
ATOM 2223 N N . ASP A 1 305 ? 10.657 -11.392 -30.182 1.00 96.44 305 ASP A N 1
ATOM 2224 C CA . ASP A 1 305 ? 9.425 -11.026 -29.475 1.00 96.44 305 ASP A CA 1
ATOM 2225 C C . ASP A 1 305 ? 9.297 -9.509 -29.254 1.00 96.44 305 ASP A C 1
ATOM 2227 O O . ASP A 1 305 ? 9.521 -8.961 -28.169 1.00 96.44 305 ASP A O 1
ATOM 2231 N N . GLU A 1 306 ? 8.840 -8.822 -30.298 1.00 95.62 306 GLU A N 1
ATOM 2232 C CA . GLU A 1 306 ? 8.536 -7.391 -30.268 1.00 95.62 306 GLU A CA 1
ATOM 2233 C C . GLU A 1 306 ? 7.522 -7.037 -29.160 1.00 95.62 306 GLU A C 1
ATOM 2235 O O . GLU A 1 306 ? 7.576 -5.948 -28.571 1.00 95.62 306 GLU A O 1
ATOM 2240 N N . ALA A 1 307 ? 6.580 -7.939 -28.858 1.00 96.56 307 ALA A N 1
ATOM 2241 C CA . ALA A 1 307 ? 5.524 -7.673 -27.889 1.00 96.56 307 ALA A CA 1
ATOM 2242 C C . ALA A 1 307 ? 6.092 -7.496 -26.474 1.00 96.56 307 ALA A C 1
ATOM 2244 O O . ALA A 1 307 ? 5.572 -6.678 -25.707 1.00 96.56 307 ALA A O 1
ATOM 2245 N N . HIS A 1 308 ? 7.187 -8.188 -26.146 1.00 96.12 308 HIS A N 1
ATOM 2246 C CA . HIS A 1 308 ? 7.863 -8.042 -24.859 1.00 96.12 308 HIS A CA 1
ATOM 2247 C C . HIS A 1 308 ? 8.435 -6.633 -24.664 1.00 96.12 308 HIS A C 1
ATOM 2249 O O . HIS A 1 308 ? 8.236 -6.020 -23.613 1.00 96.12 308 HIS A O 1
ATOM 2255 N N . CYS A 1 309 ? 9.066 -6.066 -25.696 1.00 96.19 309 CYS A N 1
ATOM 2256 C CA . CYS A 1 309 ? 9.550 -4.684 -25.671 1.00 96.19 309 CYS A CA 1
ATOM 2257 C C . CYS A 1 309 ? 8.385 -3.689 -25.591 1.00 96.19 309 CYS A C 1
ATOM 2259 O O . CYS A 1 309 ? 8.387 -2.789 -24.743 1.00 96.19 309 CYS A O 1
ATOM 2261 N N . LYS A 1 310 ? 7.345 -3.882 -26.415 1.00 97.44 310 LYS A N 1
ATOM 2262 C CA . LYS A 1 310 ? 6.149 -3.023 -26.425 1.00 97.44 310 LYS A CA 1
ATOM 2263 C C . LYS A 1 310 ? 5.423 -3.002 -25.083 1.00 97.44 310 LYS A C 1
ATOM 2265 O O . LYS A 1 310 ? 4.868 -1.964 -24.724 1.00 97.44 310 LYS A O 1
ATOM 2270 N N . ALA A 1 311 ? 5.464 -4.087 -24.310 1.00 97.62 311 ALA A N 1
ATOM 2271 C CA . ALA A 1 311 ? 4.854 -4.139 -22.984 1.00 97.62 311 ALA A CA 1
ATOM 2272 C C . ALA A 1 311 ? 5.393 -3.053 -22.036 1.00 97.62 311 ALA A C 1
ATOM 2274 O O . ALA A 1 311 ? 4.638 -2.513 -21.234 1.00 97.62 311 ALA A O 1
ATOM 2275 N N . CYS A 1 312 ? 6.664 -2.665 -22.147 1.00 97.31 312 CYS A N 1
ATOM 2276 C CA . CYS A 1 312 ? 7.252 -1.619 -21.302 1.00 97.31 312 CYS A CA 1
ATOM 2277 C C . CYS A 1 312 ? 7.461 -0.298 -22.056 1.00 97.31 312 CYS A C 1
ATOM 2279 O O . CYS A 1 312 ? 7.229 0.779 -21.502 1.00 97.31 312 CYS A O 1
ATOM 2281 N N . HIS A 1 313 ? 7.858 -0.363 -23.326 1.00 97.00 313 HIS A N 1
ATOM 2282 C CA . HIS A 1 313 ? 8.199 0.807 -24.141 1.00 97.00 313 HIS A CA 1
ATOM 2283 C C . HIS A 1 313 ? 7.016 1.358 -24.952 1.00 97.00 313 HIS A C 1
ATOM 2285 O O . HIS A 1 313 ? 7.149 2.388 -25.610 1.00 97.00 313 HIS A O 1
ATOM 2291 N N . GLY A 1 314 ? 5.844 0.726 -24.859 1.00 96.94 314 GLY A N 1
ATOM 2292 C CA . GLY A 1 314 ? 4.626 1.129 -25.556 1.00 96.94 314 GLY A CA 1
ATOM 2293 C C . GLY A 1 314 ? 4.568 0.613 -26.991 1.00 96.94 314 GLY A C 1
ATOM 2294 O O . GLY A 1 314 ? 5.572 0.206 -27.569 1.00 96.94 314 GLY A O 1
ATOM 2295 N N . THR A 1 315 ? 3.378 0.653 -27.596 1.00 95.50 315 THR A N 1
ATOM 2296 C CA . THR A 1 315 ? 3.151 0.147 -28.964 1.00 95.50 315 THR A CA 1
ATOM 2297 C C . THR A 1 315 ? 3.990 0.856 -30.019 1.00 95.50 315 THR A C 1
ATOM 2299 O O . THR A 1 315 ? 4.316 0.252 -31.034 1.00 95.50 315 THR A O 1
ATOM 2302 N N . ALA A 1 316 ? 4.305 2.130 -29.782 1.00 95.19 316 ALA A N 1
ATOM 2303 C CA . ALA A 1 316 ? 5.136 2.951 -30.651 1.00 95.19 316 ALA A CA 1
ATOM 2304 C C . ALA A 1 316 ? 6.623 2.911 -30.270 1.00 95.19 316 ALA A C 1
ATOM 2306 O O . ALA A 1 316 ? 7.394 3.599 -30.914 1.00 95.19 316 ALA A O 1
ATOM 2307 N N . LEU A 1 317 ? 7.017 2.177 -29.217 1.00 95.94 317 LEU A N 1
ATOM 2308 C CA . LEU A 1 317 ? 8.400 2.063 -28.717 1.00 95.94 317 LEU A CA 1
ATOM 2309 C C . LEU A 1 317 ? 9.077 3.406 -28.359 1.00 95.94 317 LEU A C 1
ATOM 2311 O O . LEU A 1 317 ? 10.290 3.483 -28.171 1.00 95.94 317 LEU A O 1
ATOM 2315 N N . THR A 1 318 ? 8.282 4.463 -28.183 1.00 95.44 318 THR A N 1
ATOM 2316 C CA . THR A 1 318 ? 8.728 5.801 -27.760 1.00 95.44 318 THR A CA 1
ATOM 2317 C C . THR A 1 318 ? 8.864 5.934 -26.238 1.00 95.44 318 THR A C 1
ATOM 2319 O O . THR A 1 318 ? 9.048 7.029 -25.713 1.00 95.44 318 THR A O 1
ATOM 2322 N N . GLY A 1 319 ? 8.739 4.825 -25.510 1.00 95.94 319 GLY A N 1
ATOM 2323 C CA . GLY A 1 319 ? 8.845 4.767 -24.061 1.00 95.94 319 GLY A CA 1
ATOM 2324 C C . GLY A 1 319 ? 7.546 5.099 -23.320 1.00 95.94 319 GLY A C 1
ATOM 2325 O O . GLY A 1 319 ? 6.654 5.785 -23.819 1.00 95.94 319 GLY A O 1
ATOM 2326 N N . THR A 1 320 ? 7.442 4.605 -22.085 1.00 97.19 320 THR A N 1
ATOM 2327 C CA . THR A 1 320 ? 6.330 4.898 -21.164 1.00 97.19 320 THR A CA 1
ATOM 2328 C C . THR A 1 320 ? 6.847 5.164 -19.751 1.00 97.19 320 THR A C 1
ATOM 2330 O O . THR A 1 320 ? 8.053 5.210 -19.511 1.00 97.19 320 THR A O 1
ATOM 2333 N N . VAL A 1 321 ? 5.948 5.297 -18.767 1.00 95.38 321 VAL A N 1
ATOM 2334 C CA . VAL A 1 321 ? 6.336 5.331 -17.346 1.00 95.38 321 VAL A CA 1
ATOM 2335 C C . VAL A 1 321 ? 7.114 4.081 -16.906 1.00 95.38 321 VAL A C 1
ATOM 2337 O O . VAL A 1 321 ? 7.859 4.153 -15.932 1.00 95.38 321 VAL A O 1
ATOM 2340 N N . LEU A 1 322 ? 6.958 2.951 -17.607 1.00 96.88 322 LEU A N 1
ATOM 2341 C CA . LEU A 1 322 ? 7.612 1.680 -17.286 1.00 96.88 322 LEU A CA 1
ATOM 2342 C C . LEU A 1 322 ? 9.048 1.584 -17.813 1.00 96.88 322 LEU A C 1
ATOM 2344 O O . LEU A 1 322 ? 9.823 0.804 -17.272 1.00 96.88 322 LEU A O 1
ATOM 2348 N N . SER A 1 323 ? 9.421 2.385 -18.816 1.00 96.50 323 SER A N 1
ATOM 2349 C CA . SER A 1 323 ? 10.777 2.409 -19.382 1.00 96.50 323 SER A CA 1
ATOM 2350 C C . SER A 1 323 ? 11.620 3.588 -18.884 1.00 96.50 323 SER A C 1
ATOM 2352 O O . SER A 1 323 ? 12.643 3.924 -19.479 1.00 96.50 323 SER A O 1
ATOM 2354 N N . ARG A 1 324 ? 11.192 4.264 -17.810 1.00 96.00 324 ARG A N 1
ATOM 2355 C CA . ARG A 1 324 ? 11.914 5.415 -17.255 1.00 96.00 324 ARG A CA 1
ATOM 2356 C C . ARG A 1 324 ? 13.209 4.993 -16.578 1.00 96.00 324 ARG A C 1
ATOM 2358 O O . ARG A 1 324 ? 13.222 4.071 -15.766 1.00 96.00 324 ARG A O 1
ATOM 2365 N N . THR A 1 325 ? 14.282 5.734 -16.836 1.00 95.81 325 THR A N 1
ATOM 2366 C CA . THR A 1 325 ? 15.542 5.532 -16.114 1.00 95.81 325 THR A CA 1
ATOM 2367 C C . THR A 1 325 ? 15.403 5.967 -14.651 1.00 95.81 325 THR A C 1
ATOM 2369 O O . THR A 1 325 ? 14.856 7.028 -14.344 1.00 95.81 325 THR A O 1
ATOM 2372 N N . ALA A 1 326 ? 15.906 5.159 -13.714 1.00 95.31 326 ALA A N 1
ATOM 2373 C CA . ALA A 1 326 ? 15.835 5.474 -12.282 1.00 95.31 326 ALA A CA 1
ATOM 2374 C C . ALA A 1 326 ? 16.927 6.459 -11.820 1.00 95.31 326 ALA A C 1
ATOM 2376 O O . ALA A 1 326 ? 16.788 7.123 -10.790 1.00 95.31 326 ALA A O 1
ATOM 2377 N N . ALA A 1 327 ? 17.979 6.607 -12.625 1.00 95.81 327 ALA A N 1
ATOM 2378 C CA . ALA A 1 327 ? 19.067 7.555 -12.441 1.00 95.81 327 ALA A CA 1
ATOM 2379 C C . ALA A 1 327 ? 19.605 8.010 -13.798 1.00 95.81 327 ALA A C 1
ATOM 2381 O O . ALA A 1 327 ? 19.523 7.263 -14.780 1.00 95.81 327 ALA A O 1
ATOM 2382 N N . ALA A 1 328 ? 20.180 9.216 -13.818 1.00 95.44 328 ALA A N 1
ATOM 2383 C CA . ALA A 1 328 ? 20.857 9.736 -14.995 1.00 95.44 328 ALA A CA 1
ATOM 2384 C C . ALA A 1 328 ? 22.000 8.801 -15.408 1.00 95.44 328 ALA A C 1
ATOM 2386 O O . ALA A 1 328 ? 22.732 8.296 -14.555 1.00 95.44 328 ALA A O 1
ATOM 2387 N N . ARG A 1 329 ? 22.129 8.560 -16.710 1.00 92.25 329 ARG A N 1
ATOM 2388 C CA . ARG A 1 329 ? 23.117 7.638 -17.279 1.00 92.25 329 ARG A CA 1
ATOM 2389 C C . ARG A 1 329 ? 23.427 8.008 -18.721 1.00 92.25 329 ARG A C 1
ATOM 2391 O O . ARG A 1 329 ? 22.604 8.641 -19.377 1.00 92.25 329 ARG A O 1
ATOM 2398 N N . SER A 1 330 ? 24.594 7.596 -19.195 1.00 91.75 330 SER A N 1
ATOM 2399 C CA . SER A 1 330 ? 24.996 7.732 -20.592 1.00 91.75 330 SER A CA 1
ATOM 2400 C C . SER A 1 330 ? 25.421 6.375 -21.120 1.00 91.75 330 SER A C 1
ATOM 2402 O O . SER A 1 330 ? 26.066 5.611 -20.401 1.00 91.75 330 SER A O 1
ATOM 2404 N N . PHE A 1 331 ? 25.057 6.100 -22.363 1.00 89.19 331 PHE A N 1
ATOM 2405 C CA . PHE A 1 331 ? 25.491 4.934 -23.115 1.00 89.19 331 PHE A CA 1
ATOM 2406 C C . PHE A 1 331 ? 26.271 5.402 -24.338 1.00 89.19 331 PHE A C 1
ATOM 2408 O O . PHE A 1 331 ? 26.025 6.499 -24.833 1.00 89.19 331 PHE A O 1
ATOM 2415 N N . GLU A 1 332 ? 27.201 4.577 -24.796 1.00 88.06 332 GLU A N 1
ATOM 2416 C CA . GLU A 1 332 ? 27.820 4.728 -26.111 1.00 88.06 332 GLU A CA 1
ATOM 2417 C C . GLU A 1 332 ? 26.992 3.899 -27.091 1.00 88.06 332 GLU A C 1
ATOM 2419 O O . GLU A 1 332 ? 26.750 2.716 -26.839 1.00 88.06 332 GLU A O 1
ATOM 2424 N N . VAL A 1 333 ? 26.519 4.529 -28.162 1.00 84.62 333 VAL A N 1
ATOM 2425 C CA . VAL A 1 333 ? 25.771 3.887 -29.245 1.00 84.62 333 VAL A CA 1
ATOM 2426 C C . VAL A 1 333 ? 26.454 4.289 -30.542 1.00 84.62 333 VAL A C 1
ATOM 2428 O O . VAL A 1 333 ? 26.488 5.470 -30.863 1.00 84.62 333 VAL A O 1
ATOM 2431 N N . GLU A 1 334 ? 27.035 3.325 -31.258 1.00 81.75 334 GLU A N 1
ATOM 2432 C CA . GLU A 1 334 ? 27.775 3.585 -32.507 1.00 81.75 334 GLU A CA 1
ATOM 2433 C C . GLU A 1 334 ? 28.841 4.699 -32.375 1.00 81.75 334 GLU A C 1
ATOM 2435 O O . GLU A 1 334 ? 28.961 5.564 -33.237 1.00 81.75 334 GLU A O 1
ATOM 2440 N N . ASP A 1 335 ? 29.615 4.673 -31.280 1.00 82.56 335 ASP A N 1
ATOM 2441 C CA . ASP A 1 335 ? 30.637 5.676 -30.915 1.00 82.56 335 ASP A CA 1
ATOM 2442 C C . ASP A 1 335 ? 30.098 7.095 -30.613 1.00 82.56 335 ASP A C 1
ATOM 2444 O O . ASP A 1 335 ? 30.881 8.041 -30.474 1.00 82.56 335 ASP A O 1
ATOM 2448 N N . GLU A 1 336 ? 28.777 7.253 -30.475 1.00 86.31 336 GLU A N 1
ATOM 2449 C CA . GLU A 1 336 ? 28.132 8.500 -30.071 1.00 86.31 336 GLU A CA 1
ATOM 2450 C C . GLU A 1 336 ? 27.489 8.382 -28.672 1.00 86.31 336 GLU A C 1
ATOM 2452 O O . GLU A 1 336 ? 26.752 7.429 -28.376 1.00 86.31 336 GLU A O 1
ATOM 2457 N N . PRO A 1 337 ? 27.704 9.368 -27.781 1.00 90.75 337 PRO A N 1
ATOM 2458 C CA . PRO A 1 337 ? 27.153 9.329 -26.438 1.00 90.75 337 PRO A CA 1
ATOM 2459 C C . PRO A 1 337 ? 25.667 9.710 -26.430 1.00 90.75 337 PRO A C 1
ATOM 2461 O O . PRO A 1 337 ? 25.282 10.843 -26.728 1.00 90.75 337 PRO A O 1
ATOM 2464 N N . VAL A 1 338 ? 24.825 8.796 -25.953 1.00 93.00 338 VAL A N 1
ATOM 2465 C CA . VAL A 1 338 ? 23.399 9.033 -25.704 1.00 93.00 338 VAL A CA 1
ATOM 2466 C C . VAL A 1 338 ? 23.146 9.105 -24.202 1.00 93.00 338 VAL A C 1
ATOM 2468 O O . VAL A 1 338 ? 23.332 8.138 -23.463 1.00 93.00 338 VAL A O 1
ATOM 2471 N N . SER A 1 339 ? 22.684 10.262 -23.731 1.00 94.19 339 SER A N 1
ATOM 2472 C CA . SER A 1 339 ? 22.441 10.524 -22.308 1.00 94.19 339 SER A CA 1
ATOM 2473 C C . SER A 1 339 ? 20.958 10.563 -21.959 1.00 94.19 339 SER A C 1
ATOM 2475 O O . SER A 1 339 ? 20.163 11.182 -22.660 1.00 94.19 339 SER A O 1
ATOM 2477 N N . PHE A 1 340 ? 20.595 9.975 -20.821 1.00 95.38 340 PHE A N 1
ATOM 2478 C CA . PHE A 1 340 ? 19.265 10.034 -20.221 1.00 95.38 340 PHE A CA 1
ATOM 2479 C C . PHE A 1 340 ? 19.319 10.732 -18.868 1.00 95.38 340 PHE A C 1
ATOM 2481 O O . PHE A 1 340 ? 20.207 10.481 -18.049 1.00 95.38 340 PHE A O 1
ATOM 2488 N N . THR A 1 341 ? 18.330 11.579 -18.610 1.00 96.75 341 THR A N 1
ATOM 2489 C CA . THR A 1 341 ? 18.093 12.157 -17.284 1.00 96.75 341 THR A CA 1
ATOM 2490 C C . THR A 1 341 ? 17.226 11.228 -16.435 1.00 96.75 341 THR A C 1
ATOM 2492 O O . THR A 1 341 ? 16.460 10.423 -16.959 1.00 96.75 341 THR A O 1
ATOM 2495 N N . LYS A 1 342 ? 17.319 11.335 -15.101 1.00 95.38 342 LYS A N 1
ATOM 2496 C CA . LYS A 1 342 ? 16.455 10.567 -14.190 1.00 95.38 342 LYS A CA 1
ATOM 2497 C C . LYS A 1 342 ? 14.979 10.811 -14.528 1.00 95.38 342 LYS A C 1
ATOM 2499 O O . LYS A 1 342 ? 14.533 11.954 -14.567 1.00 95.38 342 LYS A O 1
ATOM 2504 N N . GLY A 1 343 ? 14.217 9.733 -14.683 1.00 95.12 343 GLY A N 1
ATOM 2505 C CA . GLY A 1 343 ? 12.788 9.771 -14.985 1.00 95.12 343 GLY A CA 1
ATOM 2506 C C . GLY A 1 343 ? 12.466 9.932 -16.471 1.00 95.12 343 GLY A C 1
ATOM 2507 O O . GLY A 1 343 ? 11.293 9.876 -16.836 1.00 95.12 343 GLY A O 1
ATOM 2508 N N . GLU A 1 344 ? 13.471 10.095 -17.328 1.00 96.94 344 GLU A N 1
ATOM 2509 C CA . GLU A 1 344 ? 13.286 10.098 -18.772 1.00 96.94 344 GLU A CA 1
ATOM 2510 C C . GLU A 1 344 ? 12.971 8.687 -19.270 1.00 96.94 344 GLU A C 1
ATOM 2512 O O . GLU A 1 344 ? 13.645 7.726 -18.884 1.00 96.94 344 GLU A O 1
ATOM 2517 N N . ALA A 1 345 ? 11.930 8.564 -20.094 1.00 96.38 345 ALA A N 1
ATOM 2518 C CA . ALA A 1 345 ? 11.558 7.303 -20.721 1.00 96.38 345 ALA A CA 1
ATOM 2519 C C . ALA A 1 345 ? 12.594 6.921 -21.783 1.00 96.38 345 ALA A C 1
ATOM 2521 O O . ALA A 1 345 ? 13.004 7.760 -22.582 1.00 96.38 345 ALA A O 1
ATOM 2522 N N . VAL A 1 346 ? 13.009 5.655 -21.792 1.00 94.69 346 VAL A N 1
ATOM 2523 C CA . VAL A 1 346 ? 13.872 5.126 -22.850 1.00 94.69 346 VAL A CA 1
ATOM 2524 C C . VAL A 1 346 ? 13.020 4.831 -24.082 1.00 94.69 346 VAL A C 1
ATOM 2526 O O . VAL A 1 346 ? 12.081 4.028 -24.002 1.00 94.69 346 VAL A O 1
ATOM 2529 N N . SER A 1 347 ? 13.357 5.488 -25.191 1.00 93.19 347 SER A N 1
ATOM 2530 C CA . SER A 1 347 ? 12.753 5.339 -26.515 1.00 93.19 347 SER A CA 1
ATOM 2531 C C . SER A 1 347 ? 13.781 4.806 -27.518 1.00 93.19 347 SER A C 1
ATOM 2533 O O . SER A 1 347 ? 14.969 5.109 -27.397 1.00 93.19 347 SER A O 1
ATOM 2535 N N . CYS A 1 348 ? 13.340 3.999 -28.487 1.00 91.50 348 CYS A N 1
ATOM 2536 C CA . CYS A 1 348 ? 14.233 3.434 -29.508 1.00 91.50 348 CYS A CA 1
ATOM 2537 C C . CYS A 1 348 ? 14.841 4.524 -30.410 1.00 91.50 348 CYS A C 1
ATOM 2539 O O . CYS A 1 348 ? 16.051 4.528 -30.629 1.00 91.50 348 CYS A O 1
ATOM 2541 N N . ASP A 1 349 ? 14.024 5.505 -30.815 1.00 91.94 349 ASP A N 1
ATOM 2542 C CA . ASP A 1 349 ? 14.396 6.635 -31.689 1.00 91.94 349 ASP A CA 1
ATOM 2543 C C . ASP A 1 349 ? 15.492 7.552 -31.131 1.00 91.94 349 ASP A C 1
ATOM 2545 O O . ASP A 1 349 ? 16.031 8.399 -31.843 1.00 91.94 349 ASP A O 1
ATOM 2549 N N . LYS A 1 350 ? 15.826 7.409 -29.849 1.00 91.06 350 LYS A N 1
ATOM 2550 C CA . LYS A 1 350 ? 16.883 8.190 -29.217 1.00 91.06 350 LYS A CA 1
ATOM 2551 C C . LYS A 1 350 ? 18.279 7.607 -29.439 1.00 91.06 350 LYS A C 1
ATOM 2553 O O . LYS A 1 350 ? 19.259 8.335 -29.301 1.00 91.06 350 LYS A O 1
ATOM 2558 N N . CYS A 1 351 ? 18.365 6.320 -29.759 1.00 88.56 351 CYS A N 1
ATOM 2559 C CA . CYS A 1 351 ? 19.626 5.632 -30.015 1.00 88.56 351 CYS A CA 1
ATOM 2560 C C . CYS A 1 351 ? 19.801 5.306 -31.502 1.00 88.56 351 CYS A C 1
ATOM 2562 O O . CYS A 1 351 ? 20.909 5.414 -32.011 1.00 88.56 351 CYS A O 1
ATOM 2564 N N . HIS A 1 352 ? 18.727 4.912 -32.189 1.00 89.19 352 HIS A N 1
ATOM 2565 C CA . HIS A 1 352 ? 18.760 4.463 -33.582 1.00 89.19 352 HIS A CA 1
ATOM 2566 C C . HIS A 1 352 ? 17.401 4.681 -34.266 1.00 89.19 352 HIS A C 1
ATOM 2568 O O . HIS A 1 352 ? 16.412 4.996 -33.609 1.00 89.19 352 HIS A O 1
ATOM 2574 N N . ASP A 1 353 ? 17.327 4.481 -35.584 1.00 87.31 353 ASP A N 1
ATOM 2575 C CA . ASP A 1 353 ? 16.056 4.544 -36.314 1.00 87.31 353 ASP A CA 1
ATOM 2576 C C . ASP A 1 353 ? 15.053 3.492 -35.811 1.00 87.31 353 ASP A C 1
ATOM 2578 O O . ASP A 1 353 ? 15.422 2.408 -35.353 1.00 87.31 353 ASP A O 1
ATOM 2582 N N . MET A 1 354 ? 13.761 3.815 -35.894 1.00 87.50 354 MET A N 1
ATOM 2583 C CA . MET A 1 354 ? 12.697 2.915 -35.446 1.00 87.50 354 MET A CA 1
ATOM 2584 C C . MET A 1 354 ? 12.637 1.641 -36.310 1.00 87.50 354 MET A C 1
ATOM 2586 O O . MET A 1 354 ? 12.760 1.756 -37.532 1.00 87.50 354 MET A O 1
ATOM 2590 N N . PRO A 1 355 ? 12.426 0.463 -35.694 1.00 80.44 355 PRO A N 1
ATOM 2591 C CA . PRO A 1 355 ? 12.318 -0.815 -36.399 1.00 80.44 355 PRO A CA 1
ATOM 2592 C C . PRO A 1 355 ? 11.075 -0.949 -37.292 1.00 80.44 355 PRO A C 1
ATOM 2594 O O . PRO A 1 355 ? 10.058 -0.254 -37.042 1.00 80.44 355 PRO A O 1
#

Radius of gyration: 25.35 Å; Cα contacts (8 Å, |Δi|>4): 601; chains: 1; bounding box: 57×39×75 Å

Solvent-accessible surface area (backbone atoms only — not comparable to full-atom values): 20032 Å² total; per-residue (Å²): 125,78,50,95,33,96,85,25,66,61,40,87,35,23,21,69,73,22,91,68,36,59,64,86,88,56,91,63,50,83,55,87,52,46,70,60,18,12,55,46,27,52,27,47,50,43,22,70,77,69,69,50,64,48,62,83,53,67,86,76,60,69,48,58,39,15,32,45,61,87,75,45,87,80,73,78,69,67,54,77,67,10,58,95,45,64,36,40,55,29,53,55,26,32,52,52,40,66,36,62,55,98,90,38,56,70,35,45,79,87,50,54,57,71,62,38,60,39,52,57,37,64,32,86,81,75,40,51,68,46,5,35,57,39,60,70,72,43,60,68,51,36,47,49,33,39,45,46,20,55,16,39,103,62,54,66,94,67,71,63,76,52,50,18,22,20,34,15,32,38,59,76,50,47,69,82,57,91,45,54,44,71,32,97,79,75,40,35,36,61,30,22,28,46,66,88,49,70,62,30,58,67,41,82,42,86,38,55,64,53,36,50,41,92,99,43,53,56,90,74,12,59,44,78,94,69,42,45,44,39,81,36,33,37,50,92,50,42,28,40,30,36,73,54,81,83,40,73,78,26,50,61,28,29,75,55,66,72,39,60,30,48,68,63,54,50,60,60,82,39,61,83,85,68,66,73,90,51,51,84,39,68,78,56,34,51,67,45,95,39,65,64,52,62,59,49,82,48,61,61,54,41,77,74,40,49,65,65,53,21,34,35,16,20,90,81,36,63,27,33,86,74,30,36,34,82,53,63,49,73,42,58,42,96,91,39,82,44,75,44,51,57,65,40,48,50,33,50,70,73,78,42,82,73,132

Sequence (355 aa):
MVPVATETDCQTCHATGGIAADDPAIPWSALPDLEKQSKINILLLHDDTEGTDLASNQPVLCAQCHYSKALDLSGTGPSGDQVGHSTFSAVMHGYHGGLTEDGSPVFPPNGTVGQNCYQCHPGQQTQCQRGAMKTGGMDCFDCHGNMTAVGGAREPWVDLPNCQSCHTGDAVSHLSGAGMVPDPSGIRLVQAYLTGDTAATPIFAANKRFAENNGALYRHSKGHSGIACEACHGSTHAVWPNADAAANDNVAAKLLQGHDGTIIECTTCHASGSLSRTVEGPHGLHNVNDTRWADGGHEDFYENDEAHCKACHGTALTGTVLSRTAAARSFEVEDEPVSFTKGEAVSCDKCHDMP

pLDDT: mean 93.01, std 6.85, range [35.16, 98.25]